Protein 7WGI (pdb70)

Radius of gyration: 20.36 Å; Cα contacts (8 Å, |Δi|>4): 470; chains: 1; bounding box: 55×40×50 Å

Organism: Aspergillus flavus (NCBI:txid5059)

Structure (mmCIF, N/CA/C/O backbone):
data_7WGI
#
_entry.id   7WGI
#
_cell.length_a   206.468
_cell.length_b   206.468
_cell.length_c   206.468
_cell.angle_alpha   90.000
_cell.angle_beta   90.000
_cell.angle_gamma   90.000
#
_symmetry.space_group_name_H-M   'F 2 3'
#
loop_
_entity.id
_entity.type
_entity.pdbx_description
1 polymer 'Squalene synthase'
2 non-polymer INDOLE
3 non-polymer 'PHOSPHATE ION'
4 water water
#
loop_
_atom_site.group_PDB
_atom_site.id
_atom_site.type_symbol
_atom_site.label_atom_id
_atom_site.label_alt_id
_atom_site.label_comp_id
_atom_site.label_asym_id
_atom_site.label_entity_id
_atom_site.label_seq_id
_atom_site.pdbx_PDB_ins_code
_atom_site.Cartn_x
_atom_site.Cartn_y
_atom_site.Cartn_z
_atom_site.occupancy
_atom_site.B_iso_or_equiv
_atom_site.auth_seq_id
_atom_site.auth_comp_id
_atom_site.auth_asym_id
_atom_site.auth_atom_id
_atom_site.pdbx_PDB_model_num
ATOM 1 N N . ASN A 1 36 ? 2.185 25.373 231.734 1.00 109.30 36 ASN A N 1
ATOM 2 C CA . ASN A 1 36 ? 1.079 25.666 230.784 1.00 119.07 36 ASN A CA 1
ATOM 3 C C . ASN A 1 36 ? 1.509 26.811 229.862 1.00 117.79 36 ASN A C 1
ATOM 4 O O . ASN A 1 36 ? 1.053 27.949 230.076 1.00 117.22 36 ASN A O 1
ATOM 9 N N . GLU A 1 37 ? 2.360 26.511 228.882 1.00 101.95 37 GLU A N 1
ATOM 10 C CA . GLU A 1 37 ? 2.825 27.547 227.931 1.00 94.33 37 GLU A CA 1
ATOM 11 C C . GLU A 1 37 ? 2.109 27.338 226.599 1.00 93.34 37 GLU A C 1
ATOM 12 O O . GLU A 1 37 ? 2.157 26.216 226.082 1.00 92.41 37 GLU A O 1
ATOM 18 N N . THR A 1 38 ? 1.454 28.377 226.088 1.00 86.32 38 THR A N 1
ATOM 19 C CA . THR A 1 38 ? 0.787 28.289 224.770 1.00 79.29 38 THR A CA 1
ATOM 20 C C . THR A 1 38 ? 1.860 28.169 223.694 1.00 82.68 38 THR A C 1
ATOM 21 O O . THR A 1 38 ? 2.991 28.592 223.950 1.00 83.02 38 THR A O 1
ATOM 25 N N . GLU A 1 39 ? 1.498 27.622 222.537 1.00 82.68 39 GLU A N 1
ATOM 26 C CA . GLU A 1 39 ? 2.474 27.448 221.433 1.00 88.62 39 GLU A CA 1
ATOM 27 C C . GLU A 1 39 ? 2.863 28.822 220.885 1.00 83.76 39 GLU A C 1
ATOM 28 O O . GLU A 1 39 ? 4.021 28.979 220.479 1.00 79.74 39 GLU A O 1
ATOM 34 N N . THR A 1 40 ? 1.926 29.768 220.866 1.00 75.79 40 THR A N 1
ATOM 35 C CA . THR A 1 40 ? 2.272 31.146 220.450 1.00 72.72 40 THR A CA 1
ATOM 36 C C . THR A 1 40 ? 3.425 31.612 221.332 1.00 77.37 40 THR A C 1
ATOM 37 O O . THR A 1 40 ? 4.413 32.130 220.792 1.00 76.28 40 THR A O 1
ATOM 41 N N . GLN A 1 41 ? 3.305 31.392 222.638 1.00 73.47 41 GLN A N 1
ATOM 42 C CA . GLN A 1 41 ? 4.361 31.806 223.588 1.00 72.05 41 GLN A CA 1
ATOM 43 C C . GLN A 1 41 ? 5.644 31.039 223.278 1.00 77.36 41 GLN A C 1
ATOM 44 O O . GLN A 1 41 ? 6.710 31.670 223.234 1.00 73.90 41 GLN A O 1
ATOM 50 N N . LYS A 1 42 ? 5.537 29.731 223.062 1.00 78.74 42 LYS A N 1
ATOM 51 C CA . LYS A 1 42 ? 6.748 28.907 222.830 1.00 80.05 42 LYS A CA 1
ATOM 52 C C . LYS A 1 42 ? 7.461 29.420 221.585 1.00 76.88 42 LYS A C 1
ATOM 53 O O . LYS A 1 42 ? 8.695 29.506 221.604 1.00 75.30 42 LYS A O 1
ATOM 59 N N . ALA A 1 43 ? 6.696 29.750 220.550 1.00 73.24 43 ALA A N 1
ATOM 60 C CA . ALA A 1 43 ? 7.285 30.256 219.295 1.00 73.41 43 ALA A CA 1
ATOM 61 C C . ALA A 1 43 ? 8.006 31.572 219.565 1.00 74.01 43 ALA A C 1
ATOM 62 O O . ALA A 1 43 ? 9.144 31.733 219.105 1.00 67.51 43 ALA A O 1
ATOM 64 N N . CYS A 1 44 ? 7.349 32.475 220.286 1.00 73.60 44 CYS A N 1
ATOM 65 C CA . CYS A 1 44 ? 7.950 33.804 220.549 1.00 73.54 44 CYS A CA 1
ATOM 66 C C . CYS A 1 44 ? 9.266 33.596 221.301 1.00 70.02 44 CYS A C 1
ATOM 67 O O . CYS A 1 44 ? 10.251 34.263 220.964 1.00 71.63 44 CYS A O 1
ATOM 70 N N . PHE A 1 45 ? 9.281 32.664 222.247 1.00 67.54 45 PHE A N 1
ATOM 71 C CA . PHE A 1 45 ? 10.508 32.395 223.032 1.00 70.96 45 PHE A CA 1
ATOM 72 C C . PHE A 1 45 ? 11.535 31.694 222.142 1.00 75.08 45 PHE A C 1
ATOM 73 O O . PHE A 1 45 ? 12.737 31.958 222.285 1.00 75.37 45 PHE A O 1
ATOM 81 N N . LYS A 1 46 ? 11.068 30.833 221.243 1.00 72.13 46 LYS A N 1
ATOM 82 C CA . LYS A 1 46 ? 11.991 30.167 220.296 1.00 72.16 46 LYS A CA 1
ATOM 83 C C . LYS A 1 46 ? 12.647 31.235 219.437 1.00 73.68 46 LYS A C 1
ATOM 84 O O . LYS A 1 46 ? 13.883 31.265 219.368 1.00 67.79 46 LYS A O 1
ATOM 90 N N . PHE A 1 47 ? 11.829 32.073 218.803 1.00 74.42 47 PHE A N 1
ATOM 91 C CA . PHE A 1 47 ? 12.408 33.157 218.024 1.00 72.51 47 PHE A CA 1
ATOM 92 C C . PHE A 1 47 ? 13.260 34.071 218.895 1.00 72.34 47 PHE A C 1
ATOM 93 O O . PHE A 1 47 ? 14.264 34.607 218.419 1.00 70.85 47 PHE A O 1
ATOM 101 N N . LEU A 1 48 ? 12.902 34.238 220.174 1.00 71.04 48 LEU A N 1
ATOM 102 C CA . LEU A 1 48 ? 13.734 35.042 221.066 1.00 68.85 48 LEU A CA 1
ATOM 103 C C . LEU A 1 48 ? 15.131 34.447 221.183 1.00 76.75 48 LEU A C 1
ATOM 104 O O . LEU A 1 48 ? 16.131 35.169 221.095 1.00 79.67 48 LEU A O 1
ATOM 109 N N . ASP A 1 49 ? 15.219 33.121 221.345 1.00 76.84 49 ASP A N 1
ATOM 110 C CA . ASP A 1 49 ? 16.519 32.454 221.375 1.00 80.86 49 ASP A CA 1
ATOM 111 C C . ASP A 1 49 ? 17.287 32.685 220.078 1.00 77.56 49 ASP A C 1
ATOM 112 O O . ASP A 1 49 ? 18.494 32.951 220.098 1.00 82.58 49 ASP A O 1
ATOM 117 N N . LEU A 1 50 ? 16.596 32.599 218.939 1.00 78.79 50 LEU A N 1
ATOM 118 C CA . LEU A 1 50 ? 17.260 32.647 217.642 1.00 77.51 50 LEU A CA 1
ATOM 119 C C . LEU A 1 50 ? 17.721 34.052 217.254 1.00 80.03 50 LEU A C 1
ATOM 120 O O . LEU A 1 50 ? 18.676 34.177 216.481 1.00 82.14 50 LEU A O 1
ATOM 125 N N . THR A 1 51 ? 17.076 35.111 217.749 1.00 88.05 51 THR A N 1
ATOM 126 C CA . THR A 1 51 ? 17.468 36.474 217.383 1.00 90.09 51 THR A CA 1
ATOM 127 C C . THR A 1 51 ? 18.391 37.156 218.389 1.00 95.64 51 THR A C 1
ATOM 128 O O . THR A 1 51 ? 19.338 37.838 217.982 1.00 101.81 51 THR A O 1
ATOM 132 N N . SER A 1 52 ? 18.134 37.023 219.685 1.00 94.85 52 SER A N 1
ATOM 133 C CA . SER A 1 52 ? 18.960 37.687 220.685 1.00 100.07 52 SER A CA 1
ATOM 134 C C . SER A 1 52 ? 20.103 36.818 221.186 1.00 100.71 52 SER A C 1
ATOM 135 O O . SER A 1 52 ? 20.925 37.300 221.972 1.00 98.32 52 SER A O 1
ATOM 138 N N . ARG A 1 53 ? 20.177 35.562 220.738 1.00 98.40 53 ARG A N 1
ATOM 139 C CA . ARG A 1 53 ? 21.243 34.638 221.111 1.00 96.61 53 ARG A CA 1
ATOM 140 C C . ARG A 1 53 ? 21.450 34.589 222.622 1.00 94.50 53 ARG A C 1
ATOM 141 O O . ARG A 1 53 ? 20.569 34.135 223.353 1.00 92.24 53 ARG A O 1
ATOM 149 N N . SER A 1 54 ? 22.605 35.067 223.097 1.00 102.09 54 SER A N 1
ATOM 150 C CA . SER A 1 54 ? 22.924 34.927 224.516 1.00 107.03 54 SER A CA 1
ATOM 151 C C . SER A 1 54 ? 22.004 35.756 225.406 1.00 101.43 54 SER A C 1
ATOM 152 O O . SER A 1 54 ? 21.734 35.364 226.547 1.00 94.87 54 SER A O 1
ATOM 155 N N . PHE A 1 55 ? 21.506 36.891 224.907 1.00 96.12 55 PHE A N 1
ATOM 156 C CA . PHE A 1 55 ? 20.706 37.771 225.752 1.00 91.84 55 PHE A CA 1
ATOM 157 C C . PHE A 1 55 ? 19.365 37.152 226.119 1.00 88.19 55 PHE A C 1
ATOM 158 O O . PHE A 1 55 ? 18.812 37.472 227.177 1.00 80.73 55 PHE A O 1
ATOM 166 N N . SER A 1 56 ? 18.833 36.269 225.264 1.00 88.28 56 SER A N 1
ATOM 167 C CA . SER A 1 56 ? 17.548 35.627 225.526 1.00 80.36 56 SER A CA 1
ATOM 168 C C . SER A 1 56 ? 17.469 35.043 226.930 1.00 75.32 56 SER A C 1
ATOM 169 O O . SER A 1 56 ? 16.380 34.965 227.510 1.00 69.90 56 SER A O 1
ATOM 172 N N . ALA A 1 57 ? 18.610 34.649 227.502 1.00 76.35 57 ALA A N 1
ATOM 173 C CA . ALA A 1 57 ? 18.604 34.042 228.829 1.00 74.52 57 ALA A CA 1
ATOM 174 C C . ALA A 1 57 ? 18.181 35.039 229.901 1.00 76.05 57 ALA A C 1
ATOM 175 O O . ALA A 1 57 ? 17.390 34.702 230.790 1.00 74.01 57 ALA A O 1
ATOM 177 N N . VAL A 1 58 ? 18.693 36.270 229.840 1.00 76.53 58 VAL A N 1
ATOM 178 C CA . VAL A 1 58 ? 18.350 37.240 230.875 1.00 74.85 58 VAL A CA 1
ATOM 179 C C . VAL A 1 58 ? 16.958 37.817 230.635 1.00 69.82 58 VAL A C 1
ATOM 180 O O . VAL A 1 58 ? 16.253 38.157 231.594 1.00 68.85 58 VAL A O 1
ATOM 184 N N . ILE A 1 59 ? 16.535 37.924 229.372 1.00 65.02 59 ILE A N 1
ATOM 185 C CA . ILE A 1 59 ? 15.155 38.307 229.087 1.00 65.17 59 ILE A CA 1
ATOM 186 C C . ILE A 1 59 ? 14.193 37.285 229.674 1.00 71.74 59 ILE A C 1
ATOM 187 O O . ILE A 1 59 ? 13.162 37.642 230.258 1.00 65.51 59 ILE A O 1
ATOM 192 N N . LYS A 1 60 ? 14.517 35.995 229.540 1.00 71.80 60 LYS A N 1
ATOM 193 C CA . LYS A 1 60 ? 13.624 34.947 230.020 1.00 76.33 60 LYS A CA 1
ATOM 194 C C . LYS A 1 60 ? 13.669 34.780 231.534 1.00 67.28 60 LYS A C 1
ATOM 195 O O . LYS A 1 60 ? 12.816 34.075 232.084 1.00 68.84 60 LYS A O 1
ATOM 201 N N . GLU A 1 61 ? 14.617 35.416 232.218 1.00 66.21 61 GLU A N 1
ATOM 202 C CA . GLU A 1 61 ? 14.599 35.477 233.674 1.00 65.97 61 GLU A CA 1
ATOM 203 C C . GLU A 1 61 ? 13.866 36.701 234.202 1.00 59.63 61 GLU A C 1
ATOM 204 O O . GLU A 1 61 ? 13.859 36.923 235.416 1.00 59.44 61 GLU A O 1
ATOM 210 N N . LEU A 1 62 ? 13.255 37.497 233.326 1.00 59.25 62 LEU A N 1
ATOM 211 C CA . LEU A 1 62 ? 12.548 38.687 233.772 1.00 60.73 62 LEU A CA 1
ATOM 212 C C . LEU A 1 62 ? 11.339 38.304 234.615 1.00 56.25 62 LEU A C 1
ATOM 213 O O . LEU A 1 62 ? 10.739 37.241 234.435 1.00 58.04 62 LEU A O 1
ATOM 218 N N . HIS A 1 63 ? 11.003 39.183 235.551 1.00 54.11 63 HIS A N 1
ATOM 219 C CA . HIS A 1 63 ? 9.802 39.023 236.354 1.00 50.95 63 HIS A CA 1
ATOM 220 C C . HIS A 1 63 ? 8.600 38.793 235.437 1.00 60.54 63 HIS A C 1
ATOM 221 O O . HIS A 1 63 ? 8.490 39.441 234.386 1.00 58.67 63 HIS A O 1
ATOM 228 N N . PRO A 1 64 ? 7.695 37.874 235.785 1.00 65.55 64 PRO A N 1
ATOM 229 C CA . PRO A 1 64 ? 6.614 37.511 234.851 1.00 57.54 64 PRO A CA 1
ATOM 230 C C . PRO A 1 64 ? 5.704 38.666 234.461 1.00 60.47 64 PRO A C 1
ATOM 231 O O . PRO A 1 64 ? 5.018 38.569 233.435 1.00 58.35 64 PRO A O 1
ATOM 235 N N . GLU A 1 65 ? 5.680 39.756 235.234 1.00 55.97 65 GLU A N 1
ATOM 236 C CA . GLU A 1 65 ? 4.866 40.910 234.862 1.00 53.90 65 GLU A CA 1
ATOM 237 C C . GLU A 1 65 ? 5.337 41.536 233.552 1.00 60.89 65 GLU A C 1
ATOM 238 O O . GLU A 1 65 ? 4.527 42.106 232.811 1.00 61.76 65 GLU A O 1
ATOM 244 N N . LEU A 1 66 ? 6.631 41.430 233.242 1.00 58.20 66 LEU A N 1
ATOM 245 C CA . LEU A 1 66 ? 7.193 42.024 232.037 1.00 58.24 66 LEU A CA 1
ATOM 246 C C . LEU A 1 66 ? 7.882 41.017 231.130 1.00 58.09 66 LEU A C 1
ATOM 247 O O . LEU A 1 66 ? 8.409 41.412 230.083 1.00 56.68 66 LEU A O 1
ATOM 252 N N . LEU A 1 67 ? 7.897 39.733 231.499 1.00 61.20 67 LEU A N 1
ATOM 253 C CA . LEU A 1 67 ? 8.609 38.736 230.705 1.00 60.72 67 LEU A CA 1
ATOM 254 C C . LEU A 1 67 ? 8.064 38.670 229.282 1.00 60.44 67 LEU A C 1
ATOM 255 O O . LEU A 1 67 ? 8.819 38.777 228.308 1.00 57.88 67 LEU A O 1
ATOM 260 N N . LEU A 1 68 ? 6.757 38.497 229.141 1.00 59.57 68 LEU A N 1
ATOM 261 C CA . LEU A 1 68 ? 6.172 38.436 227.809 1.00 65.57 68 LEU A CA 1
ATOM 262 C C . LEU A 1 68 ? 6.161 39.812 227.141 1.00 61.81 68 LEU A C 1
ATOM 263 O O . LEU A 1 68 ? 6.454 39.901 225.941 1.00 57.87 68 LEU A O 1
ATOM 268 N N . PRO A 1 69 ? 5.824 40.901 227.854 1.00 57.88 69 PRO A N 1
ATOM 269 C CA . PRO A 1 69 ? 5.928 42.229 227.222 1.00 55.06 69 PRO A CA 1
ATOM 270 C C . PRO A 1 69 ? 7.298 42.535 226.628 1.00 57.00 69 PRO A C 1
ATOM 271 O O . PRO A 1 69 ? 7.388 42.928 225.458 1.00 52.56 69 PRO A O 1
ATOM 275 N N . VAL A 1 70 ? 8.372 42.356 227.399 1.00 53.96 70 VAL A N 1
ATOM 276 C CA . VAL A 1 70 ? 9.703 42.638 226.869 1.00 53.99 70 VAL A CA 1
ATOM 277 C C . VAL A 1 70 ? 10.024 41.703 225.709 1.00 56.34 70 VAL A C 1
ATOM 278 O O . VAL A 1 70 ? 10.645 42.110 224.718 1.00 52.53 70 VAL A O 1
ATOM 282 N N . CYS A 1 71 ? 9.597 40.440 225.806 1.00 58.06 71 CYS A N 1
ATOM 283 C CA . CYS A 1 71 ? 9.807 39.501 224.706 1.00 54.92 71 CYS A CA 1
ATOM 284 C C . CYS A 1 71 ? 9.089 39.963 223.442 1.00 52.97 71 CYS A C 1
ATOM 285 O O . CYS A 1 71 ? 9.657 39.929 222.344 1.00 51.93 71 CYS A O 1
ATOM 288 N N . VAL A 1 72 ? 7.830 40.387 223.579 1.00 56.23 72 VAL A N 1
ATOM 289 C CA . VAL A 1 72 ? 7.092 40.926 222.438 1.00 55.44 72 VAL A CA 1
ATOM 290 C C . VAL A 1 72 ? 7.808 42.149 221.878 1.00 60.72 72 VAL A C 1
ATOM 291 O O . VAL A 1 72 ? 8.041 42.257 220.667 1.00 54.04 72 VAL A O 1
ATOM 295 N N . PHE A 1 73 ? 8.170 43.086 222.760 1.00 55.48 73 PHE A N 1
ATOM 296 C CA . PHE A 1 73 ? 8.902 44.284 222.359 1.00 56.88 73 PHE A CA 1
ATOM 297 C C . PHE A 1 73 ? 10.125 43.933 221.520 1.00 59.73 73 PHE A C 1
ATOM 298 O O . PHE A 1 73 ? 10.354 44.518 220.454 1.00 57.79 73 PHE A O 1
ATOM 306 N N . TYR A 1 74 ? 10.906 42.953 221.959 1.00 57.17 74 TYR A N 1
ATOM 307 C CA . TYR A 1 74 ? 12.159 42.657 221.223 1.00 51.85 74 TYR A CA 1
ATOM 308 C C . TYR A 1 74 ? 11.831 42.048 219.858 1.00 56.99 74 TYR A C 1
ATOM 309 O O . TYR A 1 74 ? 12.435 42.472 218.867 1.00 57.58 74 TYR A O 1
ATOM 318 N N . LEU A 1 75 ? 10.901 41.098 219.811 1.00 51.77 75 LEU A N 1
ATOM 319 C CA . LEU A 1 75 ? 10.601 40.466 218.532 1.00 54.48 75 LEU A CA 1
ATOM 320 C C . LEU A 1 75 ? 9.976 41.447 217.547 1.00 60.80 75 LEU A C 1
ATOM 321 O O . LEU A 1 75 ? 10.152 41.298 216.331 1.00 58.81 75 LEU A O 1
ATOM 326 N N . VAL A 1 76 ? 9.246 42.448 218.043 1.00 52.43 76 VAL A N 1
ATOM 327 C CA . VAL A 1 76 ? 8.675 43.458 217.157 1.00 54.70 76 VAL A CA 1
ATOM 328 C C . VAL A 1 76 ? 9.777 44.325 216.561 1.00 52.46 76 VAL A C 1
ATOM 329 O O . VAL A 1 76 ? 9.811 44.574 215.350 1.00 53.97 76 VAL A O 1
ATOM 333 N N . LEU A 1 77 ? 10.699 44.796 217.405 1.00 60.09 77 LEU A N 1
ATOM 334 C CA . LEU A 1 77 ? 11.825 45.581 216.909 1.00 53.56 77 LEU A CA 1
ATOM 335 C C . LEU A 1 77 ? 12.726 44.747 216.007 1.00 57.00 77 LEU A C 1
ATOM 336 O O . LEU A 1 77 ? 13.231 45.247 214.995 1.00 60.85 77 LEU A O 1
ATOM 341 N N . ARG A 1 78 ? 12.934 43.473 216.349 1.00 55.85 78 ARG A N 1
ATOM 342 C CA . ARG A 1 78 ? 13.711 42.600 215.475 1.00 59.17 78 ARG A CA 1
ATOM 343 C C . ARG A 1 78 ? 13.003 42.391 214.142 1.00 59.90 78 ARG A C 1
ATOM 344 O O . ARG A 1 78 ? 13.650 42.335 213.089 1.00 62.99 78 ARG A O 1
ATOM 352 N N . GLY A 1 79 ? 11.673 42.279 214.167 1.00 57.06 79 GLY A N 1
ATOM 353 C CA . GLY A 1 79 ? 10.925 42.235 212.921 1.00 59.46 79 GLY A CA 1
ATOM 354 C C . GLY A 1 79 ? 11.094 43.501 212.102 1.00 61.10 79 GLY A C 1
ATOM 355 O O . GLY A 1 79 ? 11.153 43.453 210.870 1.00 58.48 79 GLY A O 1
ATOM 356 N N . LEU A 1 80 ? 11.176 44.650 212.776 1.00 56.08 80 LEU A N 1
ATOM 357 C CA . LEU A 1 80 ? 11.463 45.905 212.087 1.00 63.29 80 LEU A CA 1
ATOM 358 C C . LEU A 1 80 ? 12.827 45.854 211.408 1.00 68.60 80 LEU A C 1
ATOM 359 O O . LEU A 1 80 ? 12.978 46.274 210.254 1.00 64.78 80 LEU A O 1
ATOM 364 N N . ASP A 1 81 ? 13.836 45.331 212.115 1.00 63.97 81 ASP A N 1
ATOM 365 C CA . ASP A 1 81 ? 15.189 45.285 211.570 1.00 69.65 81 ASP A CA 1
ATOM 366 C C . ASP A 1 81 ? 15.268 44.368 210.356 1.00 66.83 81 ASP A C 1
ATOM 367 O O . ASP A 1 81 ? 15.980 44.667 209.390 1.00 60.29 81 ASP A O 1
ATOM 372 N N . THR A 1 82 ? 14.546 43.245 210.389 1.00 61.74 82 THR A N 1
ATOM 373 C CA . THR A 1 82 ? 14.570 42.319 209.263 1.00 59.87 82 THR A CA 1
ATOM 374 C C . THR A 1 82 ? 14.038 42.972 207.994 1.00 67.27 82 THR A C 1
ATOM 375 O O . THR A 1 82 ? 14.510 42.667 206.893 1.00 71.00 82 THR A O 1
ATOM 379 N N . ILE A 1 83 ? 13.072 43.882 208.124 1.00 66.72 83 ILE A N 1
ATOM 380 C CA . ILE A 1 83 ? 12.572 44.602 206.957 1.00 68.89 83 ILE A CA 1
ATOM 381 C C . ILE A 1 83 ? 13.569 45.671 206.528 1.00 68.87 83 ILE A C 1
ATOM 382 O O . ILE A 1 83 ? 13.934 45.766 205.351 1.00 69.09 83 ILE A O 1
ATOM 387 N N . GLU A 1 84 ? 14.028 46.488 207.484 1.00 61.85 84 GLU A N 1
ATOM 388 C CA . GLU A 1 84 ? 14.885 47.623 207.155 1.00 68.29 84 GLU A CA 1
ATOM 389 C C . GLU A 1 84 ? 16.208 47.186 206.537 1.00 74.31 84 GLU A C 1
ATOM 390 O O . GLU A 1 84 ? 16.767 47.902 205.698 1.00 67.06 84 GLU A O 1
ATOM 396 N N . ASP A 1 85 ? 16.722 46.020 206.928 1.00 79.46 85 ASP A N 1
ATOM 397 C CA . ASP A 1 85 ? 18.058 45.602 206.523 1.00 79.38 85 ASP A CA 1
ATOM 398 C C . ASP A 1 85 ? 18.082 44.845 205.201 1.00 77.21 85 ASP A C 1
ATOM 399 O O . ASP A 1 85 ? 19.145 44.749 204.576 1.00 78.59 85 ASP A O 1
ATOM 404 N N . ASP A 1 86 ? 16.946 44.315 204.759 1.00 78.39 86 ASP A N 1
ATOM 405 C CA . ASP A 1 86 ? 16.876 43.563 203.508 1.00 74.53 86 ASP A CA 1
ATOM 406 C C . ASP A 1 86 ? 16.907 44.546 202.343 1.00 82.71 86 ASP A C 1
ATOM 407 O O . ASP A 1 86 ? 15.912 45.212 202.048 1.00 73.72 86 ASP A O 1
ATOM 412 N N . THR A 1 87 ? 18.053 44.633 201.665 1.00 82.21 87 THR A N 1
ATOM 413 C CA . THR A 1 87 ? 18.172 45.533 200.524 1.00 79.70 87 THR A CA 1
ATOM 414 C C . THR A 1 87 ? 17.481 45.001 199.277 1.00 77.11 87 THR A C 1
ATOM 415 O O . THR A 1 87 ? 17.389 45.732 198.285 1.00 75.46 87 THR A O 1
ATOM 419 N N . SER A 1 88 ? 17.003 43.757 199.297 1.00 71.97 88 SER A N 1
ATOM 420 C CA . SER A 1 88 ? 16.231 43.231 198.181 1.00 77.22 88 SER A CA 1
ATOM 421 C C . SER A 1 88 ? 14.781 43.700 198.193 1.00 80.26 88 SER A C 1
ATOM 422 O O . SER A 1 88 ? 14.065 43.471 197.212 1.00 77.61 88 SER A O 1
ATOM 425 N N . ILE A 1 89 ? 14.334 44.344 199.266 1.00 73.50 89 ILE A N 1
ATOM 426 C CA . ILE A 1 89 ? 12.996 44.924 199.332 1.00 72.71 89 ILE A CA 1
ATOM 427 C C . ILE A 1 89 ? 13.084 46.358 198.823 1.00 67.42 89 ILE A C 1
ATOM 428 O O . ILE A 1 89 ? 13.794 47.175 199.432 1.00 68.64 89 ILE A O 1
ATOM 433 N N . PRO A 1 90 ? 12.406 46.703 197.732 1.00 59.59 90 PRO A N 1
ATOM 434 C CA . PRO A 1 90 ? 12.505 48.066 197.204 1.00 60.25 90 PRO A CA 1
ATOM 435 C C . PRO A 1 90 ? 11.880 49.074 198.154 1.00 63.02 90 PRO A C 1
ATOM 436 O O . PRO A 1 90 ? 11.040 48.746 198.994 1.00 64.64 90 PRO A O 1
ATOM 440 N N . LEU A 1 91 ? 12.323 50.327 198.011 1.00 66.75 91 LEU A N 1
ATOM 441 C CA . LEU A 1 91 ? 11.844 51.387 198.892 1.00 68.74 91 LEU A CA 1
ATOM 442 C C . LEU A 1 91 ? 10.334 51.548 198.790 1.00 71.68 91 LEU A C 1
ATOM 443 O O . LEU A 1 91 ? 9.665 51.844 199.788 1.00 68.14 91 LEU A O 1
ATOM 448 N N . LYS A 1 92 ? 9.780 51.347 197.589 1.00 71.22 92 LYS A N 1
ATOM 449 C CA . LYS A 1 92 ? 8.338 51.469 197.396 1.00 73.67 92 LYS A CA 1
ATOM 450 C C . LYS A 1 92 ? 7.575 50.532 198.325 1.00 61.91 92 LYS A C 1
ATOM 451 O O . LYS A 1 92 ? 6.494 50.876 198.816 1.00 64.65 92 LYS A O 1
ATOM 457 N N . THR A 1 93 ? 8.126 49.348 198.581 1.00 60.52 93 THR A N 1
ATOM 458 C CA . THR A 1 93 ? 7.520 48.388 199.492 1.00 59.00 93 THR A CA 1
ATOM 459 C C . THR A 1 93 ? 8.011 48.559 200.924 1.00 64.36 93 THR A C 1
ATOM 460 O O . THR A 1 93 ? 7.218 48.455 201.866 1.00 62.56 93 THR A O 1
ATOM 464 N N . LYS A 1 94 ? 9.307 48.833 201.104 1.00 66.29 94 LYS A N 1
ATOM 465 C CA . LYS A 1 94 ? 9.899 48.806 202.438 1.00 57.37 94 LYS A CA 1
ATOM 466 C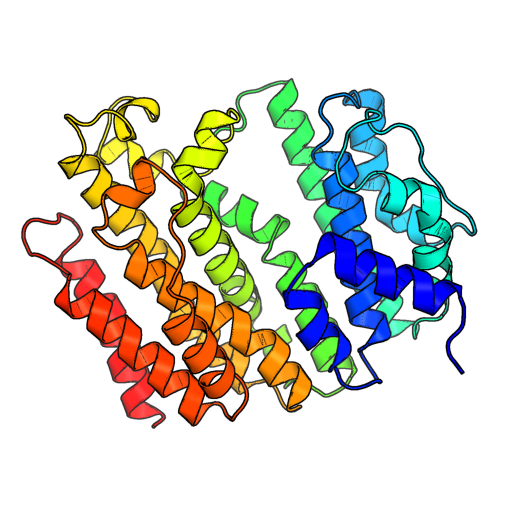 C . LYS A 1 94 ? 9.446 49.994 203.277 1.00 56.45 94 LYS A C 1
ATOM 467 O O . LYS A 1 94 ? 9.047 49.829 204.437 1.00 56.51 94 LYS A O 1
ATOM 473 N N . GLU A 1 95 ? 9.518 51.200 202.716 1.00 50.62 95 GLU A N 1
ATOM 474 C CA . GLU A 1 95 ? 9.158 52.404 203.465 1.00 57.20 95 GLU A CA 1
ATOM 475 C C . GLU A 1 95 ? 7.751 52.360 204.053 1.00 61.12 95 GLU A C 1
ATOM 476 O O . GLU A 1 95 ? 7.592 52.723 205.229 1.00 61.58 95 GLU A O 1
ATOM 482 N N . PRO A 1 96 ? 6.703 51.946 203.324 1.00 59.14 96 PRO A N 1
ATOM 483 C CA . PRO A 1 96 ? 5.384 51.853 203.973 1.00 58.43 96 PRO A CA 1
ATOM 484 C C . PRO A 1 96 ? 5.329 50.799 205.065 1.00 56.68 96 PRO A C 1
ATOM 485 O O . PRO A 1 96 ? 4.721 51.045 206.114 1.00 55.32 96 PRO A O 1
ATOM 489 N N . MET A 1 97 ? 5.945 49.630 204.856 1.00 49.69 97 MET A N 1
ATOM 490 C CA . MET A 1 97 ? 5.971 48.620 205.911 1.00 48.98 97 MET A CA 1
ATOM 491 C C . MET A 1 97 ? 6.584 49.171 207.192 1.00 55.04 97 MET A C 1
ATOM 492 O O . MET A 1 97 ? 6.102 48.881 208.293 1.00 58.26 97 MET A O 1
ATOM 497 N N . LEU A 1 98 ? 7.645 49.972 207.069 1.00 53.53 98 LEU A N 1
ATOM 498 C CA . LEU A 1 98 ? 8.299 50.514 208.255 1.00 55.38 98 LEU A CA 1
ATOM 499 C C . LEU A 1 98 ? 7.415 51.540 208.954 1.00 52.83 98 LEU A C 1
ATOM 500 O O . LEU A 1 98 ? 7.297 51.529 210.184 1.00 51.99 98 LEU A O 1
ATOM 505 N N . ARG A 1 99 ? 6.780 52.431 208.187 1.00 51.95 99 ARG A N 1
ATOM 506 C CA . ARG A 1 99 ? 5.947 53.461 208.800 1.00 56.20 99 ARG A CA 1
ATOM 507 C C . ARG A 1 99 ? 4.653 52.885 209.362 1.00 55.26 99 ARG A C 1
ATOM 508 O O . ARG A 1 99 ? 4.127 53.398 210.356 1.00 62.20 99 ARG A O 1
ATOM 516 N N . GLU A 1 100 ? 4.127 51.828 208.747 1.00 51.13 100 GLU A N 1
ATOM 517 C CA . GLU A 1 100 ? 2.838 51.265 209.123 1.00 59.83 100 GLU A CA 1
ATOM 518 C C . GLU A 1 100 ? 2.944 50.069 210.059 1.00 58.39 100 GLU A C 1
ATOM 519 O O . GLU A 1 100 ? 1.908 49.552 210.489 1.00 59.32 100 GLU A O 1
ATOM 525 N N . PHE A 1 101 ? 4.160 49.620 210.386 1.00 57.53 101 PHE A N 1
ATOM 526 C CA . PHE A 1 101 ? 4.318 48.382 211.146 1.00 57.66 101 PHE A CA 1
ATOM 527 C C . PHE A 1 101 ? 3.578 48.420 212.475 1.00 54.99 101 PHE A C 1
ATOM 528 O O . PHE A 1 101 ? 3.109 47.381 212.953 1.00 56.71 101 PHE A O 1
ATOM 536 N N . LYS A 1 102 ? 3.460 49.604 213.082 1.00 54.61 102 LYS A N 1
ATOM 537 C CA . LYS A 1 102 ? 2.727 49.725 214.338 1.00 56.81 102 LYS A CA 1
ATOM 538 C C . LYS A 1 102 ? 1.272 49.297 214.183 1.00 59.27 102 LYS A C 1
ATOM 539 O O . LYS A 1 102 ? 0.674 48.771 215.129 1.00 58.26 102 LYS A O 1
ATOM 545 N N . ASP A 1 103 ? 0.689 49.500 212.999 1.00 55.74 103 ASP A N 1
ATOM 546 C CA . ASP A 1 103 ? -0.691 49.091 212.769 1.00 58.17 103 ASP A CA 1
ATOM 547 C C . ASP A 1 103 ? -0.795 47.604 212.462 1.00 55.40 103 ASP A C 1
ATOM 548 O O . ASP A 1 103 ? -1.839 46.995 212.719 1.00 56.86 103 ASP A O 1
ATOM 553 N N . TYR A 1 104 ? 0.269 47.005 211.921 1.00 60.21 104 TYR A N 1
ATOM 554 C CA . TYR A 1 104 ? 0.242 45.574 211.638 1.00 58.37 104 TYR A CA 1
ATOM 555 C C . TYR A 1 104 ? 0.166 44.756 212.919 1.00 59.10 104 TYR A C 1
ATOM 556 O O . TYR A 1 104 ? -0.328 43.622 212.900 1.00 66.44 104 TYR A O 1
ATOM 565 N N . LEU A 1 105 ? 0.658 45.305 214.036 1.00 57.74 105 LEU A N 1
ATOM 566 C CA . LEU A 1 105 ? 0.615 44.581 215.303 1.00 67.05 105 LEU A CA 1
ATOM 567 C C . LEU A 1 105 ? -0.810 44.240 215.717 1.00 63.67 105 LEU A C 1
ATOM 568 O O . LEU A 1 105 ? -1.007 43.373 216.574 1.00 64.25 105 LEU A O 1
ATOM 573 N N . GLU A 1 106 ? -1.800 44.892 215.114 1.00 63.72 106 GLU A N 1
ATOM 574 C CA . GLU A 1 106 ? -3.200 44.713 215.457 1.00 70.49 106 GLU A CA 1
ATOM 575 C C . GLU A 1 106 ? -3.938 43.769 214.512 1.00 65.19 106 GLU A C 1
ATOM 576 O O . GLU A 1 106 ? -5.146 43.576 214.674 1.00 64.66 106 GLU A O 1
ATOM 582 N N . GLN A 1 107 ? -3.251 43.168 213.541 1.00 67.04 107 GLN A N 1
ATOM 583 C CA . GLN A 1 107 ? -3.889 42.348 212.514 1.00 64.34 107 GLN A CA 1
ATOM 584 C C . GLN A 1 107 ? -3.554 40.879 212.757 1.00 70.14 107 GLN A C 1
ATOM 585 O O . GLN A 1 107 ? -2.414 40.452 212.540 1.00 70.75 107 GLN A O 1
ATOM 591 N N . ASP A 1 108 ? -4.554 40.110 213.194 1.00 69.29 108 ASP A N 1
ATOM 592 C CA . ASP A 1 108 ? -4.376 38.684 213.442 1.00 67.38 108 ASP A CA 1
ATOM 593 C C . ASP A 1 108 ? -3.839 37.978 212.205 1.00 67.53 108 ASP A C 1
ATOM 594 O O . ASP A 1 108 ? -4.343 38.169 211.095 1.00 62.19 108 ASP A O 1
ATOM 599 N N . GLY A 1 109 ? -2.809 37.158 212.407 1.00 68.15 109 GLY A N 1
ATOM 600 C CA . GLY A 1 109 ? -2.266 36.336 211.348 1.00 59.58 109 GLY A CA 1
ATOM 601 C C . GLY A 1 109 ? -1.368 37.042 210.359 1.00 70.42 109 GLY A C 1
ATOM 602 O O . GLY A 1 109 ? -1.013 36.438 209.340 1.00 75.03 109 GLY A O 1
ATOM 603 N N . TRP A 1 110 ? -0.994 38.297 210.618 1.00 65.14 110 TRP A N 1
ATOM 604 C CA . TRP A 1 110 ? -0.121 39.025 209.704 1.00 64.00 110 TRP A CA 1
ATOM 605 C C . TRP A 1 110 ? 1.180 38.262 209.500 1.00 66.13 110 TRP A C 1
ATOM 606 O O . TRP A 1 110 ? 1.833 37.845 210.461 1.00 66.20 110 TRP A O 1
ATOM 617 N N . THR A 1 111 ? 1.538 38.055 208.236 1.00 71.96 111 THR A N 1
ATOM 618 C CA . THR A 1 111 ? 2.759 37.359 207.868 1.00 74.07 111 THR A CA 1
ATOM 619 C C . THR A 1 111 ? 3.449 38.150 206.767 1.00 71.02 111 THR A C 1
ATOM 620 O O . THR A 1 111 ? 2.867 39.062 206.174 1.00 70.14 111 THR A O 1
ATOM 624 N N . PHE A 1 112 ? 4.702 37.795 206.494 1.00 69.49 112 PHE A N 1
ATOM 625 C CA . PHE A 1 112 ? 5.441 38.428 205.411 1.00 67.92 112 PHE A CA 1
ATOM 626 C C . PHE A 1 112 ? 6.516 37.473 204.915 1.00 69.18 112 PHE A C 1
ATOM 627 O O . PHE A 1 112 ? 7.339 36.995 205.701 1.00 70.22 112 PHE A O 1
ATOM 635 N N . ASP A 1 113 ? 6.502 37.202 203.608 1.00 68.97 113 ASP A N 1
ATOM 636 C CA . ASP A 1 113 ? 7.410 36.251 202.978 1.00 69.92 113 ASP A CA 1
ATOM 637 C C . ASP A 1 113 ? 8.255 36.920 201.897 1.00 73.22 113 ASP A C 1
ATOM 638 O O . ASP A 1 113 ? 8.852 36.237 201.058 1.00 77.44 113 ASP A O 1
ATOM 643 N N . GLY A 1 114 ? 8.321 38.246 201.901 1.00 71.61 114 GLY A N 1
ATOM 644 C CA . GLY A 1 114 ? 9.021 38.991 200.880 1.00 71.12 114 GLY A CA 1
ATOM 645 C C . GLY A 1 114 ? 10.474 39.295 201.168 1.00 73.25 114 GLY A C 1
ATOM 646 O O . GLY A 1 114 ? 11.096 40.040 200.404 1.00 77.30 114 GLY A O 1
ATOM 647 N N . ASN A 1 115 ? 11.034 38.763 202.250 1.00 73.21 115 ASN A N 1
ATOM 648 C CA . ASN A 1 115 ? 12.471 38.857 202.450 1.00 76.37 115 ASN A CA 1
ATOM 649 C C . ASN A 1 115 ? 13.193 38.004 201.413 1.00 78.90 115 ASN A C 1
ATOM 650 O O . ASN A 1 115 ? 12.663 36.999 200.928 1.00 69.57 115 ASN A O 1
ATOM 655 N N . ARG A 1 116 ? 14.403 38.429 201.056 1.00 81.09 116 ARG A N 1
ATOM 656 C CA . ARG A 1 116 ? 15.277 37.583 200.259 1.00 80.43 116 ARG A CA 1
ATOM 657 C C . ARG A 1 116 ? 15.377 36.209 200.918 1.00 81.15 116 ARG A C 1
ATOM 658 O O . ARG A 1 116 ? 15.464 36.121 202.149 1.00 83.92 116 ARG A O 1
ATOM 666 N N . PRO A 1 117 ? 15.358 35.119 200.145 1.00 78.60 117 PRO A N 1
ATOM 667 C CA . PRO A 1 117 ? 15.234 33.785 200.757 1.00 86.01 117 PRO A CA 1
ATOM 668 C C . PRO A 1 117 ? 16.370 33.423 201.706 1.00 91.32 117 PRO A C 1
ATOM 669 O O . PRO A 1 117 ? 16.350 32.349 202.316 1.00 89.90 117 PRO A O 1
ATOM 673 N N . GLU A 1 118 ? 17.352 34.313 201.861 1.00 86.04 118 GLU A N 1
ATOM 674 C CA . GLU A 1 118 ? 18.526 34.037 202.674 1.00 88.21 118 GLU A CA 1
ATOM 675 C C . GLU A 1 118 ? 18.717 34.994 203.846 1.00 92.84 118 GLU A C 1
ATOM 676 O O . GLU A 1 118 ? 19.747 34.906 204.525 1.00 90.01 118 GLU A O 1
ATOM 682 N N . GLU A 1 119 ? 17.775 35.901 204.105 1.00 95.14 119 GLU A N 1
ATOM 683 C CA . GLU A 1 119 ? 17.888 36.761 205.278 1.00 88.43 119 GLU A CA 1
ATOM 684 C C . GLU A 1 119 ? 17.836 35.919 206.547 1.00 86.28 119 GLU A C 1
ATOM 685 O O . GLU A 1 119 ? 17.025 34.995 206.668 1.00 84.34 119 GLU A O 1
ATOM 691 N N . LYS A 1 120 ? 18.720 36.244 207.497 1.00 84.52 120 LYS A N 1
ATOM 692 C CA . LYS A 1 120 ? 18.919 35.390 208.666 1.00 86.01 120 LYS A CA 1
ATOM 693 C C . LYS A 1 120 ? 17.622 35.172 209.436 1.00 86.59 120 LYS A C 1
ATOM 694 O O . LYS A 1 120 ? 17.318 34.045 209.845 1.00 83.57 120 LYS A O 1
ATOM 700 N N . ASP A 1 121 ? 16.843 36.234 209.639 1.00 79.41 121 ASP A N 1
ATOM 701 C CA . ASP A 1 121 ? 15.679 36.192 210.513 1.00 76.33 121 ASP A CA 1
ATOM 702 C C . ASP A 1 121 ? 14.364 36.217 209.740 1.00 74.48 121 ASP A C 1
ATOM 703 O O . ASP A 1 121 ? 13.339 36.638 210.287 1.00 71.04 121 ASP A O 1
ATOM 708 N N . ARG A 1 122 ? 14.382 35.767 208.482 1.00 77.86 122 ARG A N 1
ATOM 709 C CA . ARG A 1 122 ? 13.179 35.664 207.660 1.00 72.43 122 ARG A CA 1
ATOM 710 C C . ARG A 1 122 ? 11.983 35.115 208.421 1.00 68.89 122 ARG A C 1
ATOM 711 O O . ARG A 1 122 ? 10.918 35.739 208.472 1.00 68.85 122 ARG A O 1
ATOM 719 N N . GLU A 1 123 ? 12.155 33.932 209.013 1.00 70.65 123 GLU A N 1
ATOM 720 C CA . GLU A 1 123 ? 11.030 33.169 209.538 1.00 71.28 123 GLU A CA 1
ATOM 721 C C . GLU A 1 123 ? 10.322 33.876 210.684 1.00 67.33 123 GLU A C 1
ATOM 722 O O . GLU A 1 123 ? 9.170 33.540 210.983 1.00 67.89 123 GLU A O 1
ATOM 728 N N . LEU A 1 124 ? 10.976 34.840 211.335 1.00 64.35 124 LEU A N 1
ATOM 729 C CA . LEU A 1 124 ? 10.272 35.640 212.331 1.00 64.54 124 LEU A CA 1
ATOM 730 C C . LEU A 1 124 ? 9.105 36.386 211.696 1.00 67.27 124 LEU A C 1
ATOM 731 O O . LEU A 1 124 ? 8.027 36.487 212.290 1.00 66.90 124 LEU A O 1
ATOM 736 N N . LEU A 1 125 ? 9.292 36.894 210.475 1.00 60.36 125 LEU A N 1
ATOM 737 C CA . LEU A 1 125 ? 8.225 37.635 209.815 1.00 65.99 125 LEU A CA 1
ATOM 738 C C . LEU A 1 125 ? 7.219 36.720 209.130 1.00 66.61 125 LEU A C 1
ATOM 739 O O . LEU A 1 125 ? 6.051 37.097 208.987 1.00 72.14 125 LEU A O 1
ATOM 744 N N . VAL A 1 126 ? 7.635 35.527 208.700 1.00 67.40 126 VAL A N 1
ATOM 745 C CA . VAL A 1 126 ? 6.660 34.618 208.105 1.00 70.72 126 VAL A CA 1
ATOM 746 C C . VAL A 1 126 ? 5.809 33.960 209.192 1.00 70.36 126 VAL A C 1
ATOM 747 O O . VAL A 1 126 ? 4.624 33.683 208.972 1.00 66.13 126 VAL A O 1
ATOM 751 N N . GLN A 1 127 ? 6.372 33.727 210.381 1.00 64.02 127 GLN A N 1
ATOM 752 C CA . GLN A 1 127 ? 5.613 33.241 211.527 1.00 68.23 127 GLN A CA 1
ATOM 753 C C . GLN A 1 127 ? 5.305 34.348 212.526 1.00 71.04 127 GLN A C 1
ATOM 754 O O . GLN A 1 127 ? 5.180 34.080 213.726 1.00 67.78 127 GLN A O 1
ATOM 760 N N . PHE A 1 128 ? 5.178 35.592 212.056 1.00 69.42 128 PHE A N 1
ATOM 761 C CA . PHE A 1 128 ? 4.959 36.715 212.960 1.00 64.30 128 PHE A CA 1
ATOM 762 C C . PHE A 1 128 ? 3.593 36.685 213.628 1.00 61.94 128 PHE A C 1
ATOM 763 O O . PHE A 1 128 ? 3.385 37.425 214.595 1.00 60.11 128 PHE A O 1
ATOM 771 N N . HIS A 1 129 ? 2.668 35.852 213.145 1.00 68.56 129 HIS A N 1
ATOM 772 C CA . HIS A 1 129 ? 1.351 35.757 213.762 1.00 68.54 129 HIS A CA 1
ATOM 773 C C . HIS A 1 129 ? 1.427 35.382 215.238 1.00 66.12 129 HIS A C 1
ATOM 774 O O . HIS A 1 129 ? 0.481 35.662 215.983 1.00 68.42 129 HIS A O 1
ATOM 781 N N . ASN A 1 130 ? 2.530 34.767 215.678 1.00 60.78 130 ASN A N 1
ATOM 782 C CA . ASN A 1 130 ? 2.691 34.474 217.099 1.00 67.15 130 ASN A CA 1
ATOM 783 C C . ASN A 1 130 ? 2.969 35.740 217.899 1.00 66.50 130 ASN A C 1
ATOM 784 O O . ASN A 1 130 ? 2.463 35.897 219.016 1.00 64.07 130 ASN A O 1
ATOM 789 N N . VAL A 1 131 ? 3.788 36.643 217.354 1.00 63.58 131 VAL A N 1
ATOM 790 C CA . VAL A 1 131 ? 4.055 37.910 218.029 1.00 66.75 131 VAL A CA 1
ATOM 791 C C . VAL A 1 131 ? 2.772 38.720 218.160 1.00 61.72 131 VAL A C 1
ATOM 792 O O . VAL A 1 131 ? 2.497 39.310 219.211 1.00 62.46 131 VAL A O 1
ATOM 796 N N . ILE A 1 132 ? 1.969 38.758 217.095 1.00 66.38 132 ILE A N 1
ATOM 797 C CA . ILE A 1 132 ? 0.706 39.492 217.125 1.00 60.23 132 ILE A CA 1
ATOM 798 C C . ILE A 1 132 ? -0.215 38.920 218.191 1.00 66.11 132 ILE A C 1
ATOM 799 O O . ILE A 1 132 ? -0.826 39.661 218.971 1.00 66.41 132 ILE A O 1
ATOM 804 N N . THR A 1 133 ? -0.328 37.589 218.240 1.00 62.44 133 THR A N 1
ATOM 805 C CA . THR A 1 133 ? -1.148 36.944 219.261 1.00 66.65 133 THR A CA 1
ATOM 806 C C . THR A 1 133 ? -0.730 37.387 220.657 1.00 63.66 133 THR A C 1
ATOM 807 O O . THR A 1 133 ? -1.565 37.793 221.473 1.00 63.01 133 THR A O 1
ATOM 811 N N . GLU A 1 134 ? 0.571 37.327 220.942 1.00 64.43 134 GLU A N 1
ATOM 812 C CA . GLU A 1 134 ? 1.049 37.711 222.264 1.00 69.61 134 GLU A CA 1
ATOM 813 C C . GLU A 1 134 ? 1.034 39.220 222.465 1.00 63.64 134 GLU A C 1
ATOM 814 O O . GLU A 1 134 ? 0.901 39.681 223.603 1.00 64.42 134 GLU A O 1
ATOM 820 N N . PHE A 1 135 ? 1.168 40.005 221.391 1.00 63.37 135 PHE A N 1
ATOM 821 C CA . PHE A 1 135 ? 1.023 41.450 221.530 1.00 60.95 135 PHE A CA 1
ATOM 822 C C . PHE A 1 135 ? -0.371 41.807 222.020 1.00 61.81 135 PHE A C 1
ATOM 823 O O . PHE A 1 135 ? -0.527 42.632 222.926 1.00 59.28 135 PHE A O 1
ATOM 831 N N . LYS A 1 136 ? -1.396 41.185 221.435 1.00 66.24 136 LYS A N 1
ATOM 832 C CA . LYS A 1 136 ? -2.773 41.493 221.796 1.00 67.23 136 LYS A CA 1
ATOM 833 C C . LYS A 1 136 ? -3.148 40.954 223.168 1.00 64.55 136 LYS A C 1
ATOM 834 O O . LYS A 1 136 ? -4.054 41.499 223.806 1.00 77.37 136 LYS A O 1
ATOM 840 N N . ASN A 1 137 ? -2.468 39.909 223.639 1.00 60.78 137 ASN A N 1
ATOM 841 C CA . ASN A 1 137 ? -2.680 39.414 224.993 1.00 65.61 137 ASN A CA 1
ATOM 842 C C . ASN A 1 137 ? -2.085 40.333 226.050 1.00 68.42 137 ASN A C 1
ATOM 843 O O . ASN A 1 137 ? -2.389 40.161 227.235 1.00 73.84 137 ASN A O 1
ATOM 848 N N . MET A 1 138 ? -1.246 41.285 225.655 1.00 72.25 138 MET A N 1
ATOM 849 C CA . MET A 1 138 ? -0.599 42.169 226.613 1.00 67.16 138 MET A CA 1
ATOM 850 C C . MET A 1 138 ? -1.602 43.139 227.223 1.00 63.26 138 MET A C 1
ATOM 851 O O . MET A 1 138 ? -2.601 43.508 226.599 1.00 66.19 138 MET A O 1
ATOM 856 N N . LYS A 1 139 ? -1.317 43.557 228.459 1.00 61.27 139 LYS A N 1
ATOM 857 C CA . LYS A 1 139 ? -2.097 44.590 229.130 1.00 61.46 139 LYS A CA 1
ATOM 858 C C . LYS A 1 139 ? -2.142 45.838 228.254 1.00 64.48 139 LYS A C 1
ATOM 859 O O . LYS A 1 139 ? -1.163 46.147 227.560 1.00 59.63 139 LYS A O 1
ATOM 865 N N . PRO A 1 140 ? -3.254 46.577 228.256 1.00 64.90 140 PRO A N 1
ATOM 866 C CA . PRO A 1 140 ? -3.377 47.718 227.333 1.00 70.52 140 PRO A CA 1
ATOM 867 C C . PRO A 1 140 ? -2.300 48.776 227.508 1.00 65.41 140 PRO A C 1
ATOM 868 O O . PRO A 1 140 ? -1.911 49.410 226.520 1.00 69.01 140 PRO A O 1
ATOM 872 N N . ALA A 1 141 ? -1.811 48.993 228.732 1.00 60.61 141 ALA A N 1
ATOM 873 C CA . ALA A 1 141 ? -0.735 49.960 228.926 1.00 59.61 141 ALA A CA 1
ATOM 874 C C . ALA A 1 141 ? 0.536 49.515 228.215 1.00 60.83 141 ALA A C 1
ATOM 875 O O . ALA A 1 141 ? 1.260 50.340 227.646 1.00 62.30 141 ALA A O 1
ATOM 877 N N . TYR A 1 142 ? 0.815 48.210 228.223 1.00 56.53 142 TYR A N 1
ATOM 878 C CA . TYR A 1 142 ? 2.001 47.699 227.543 1.00 58.39 142 TYR A CA 1
ATOM 879 C C . TYR A 1 142 ? 1.847 47.774 226.028 1.00 60.13 142 TYR A C 1
ATOM 880 O O . TYR A 1 142 ? 2.820 48.043 225.313 1.00 62.86 142 TYR A O 1
ATOM 889 N N . ARG A 1 143 ? 0.633 47.543 225.518 1.00 60.39 143 ARG A N 1
ATOM 890 C CA . ARG A 1 143 ? 0.418 47.603 224.075 1.00 56.37 143 ARG A CA 1
ATOM 891 C C . ARG A 1 143 ? 0.584 49.022 223.548 1.00 59.78 143 ARG A C 1
ATOM 892 O O . ARG A 1 143 ? 1.099 49.219 222.442 1.00 54.45 143 ARG A O 1
ATOM 900 N N . GLU A 1 144 ? 0.154 50.024 224.320 1.00 58.03 144 GLU A N 1
ATOM 901 C CA . GLU A 1 144 ? 0.307 51.405 223.872 1.00 58.44 144 GLU A CA 1
ATOM 902 C C . GLU A 1 144 ? 1.776 51.804 223.807 1.00 54.43 144 GLU A C 1
ATOM 903 O O . GLU A 1 144 ? 2.194 52.500 222.875 1.00 59.99 144 GLU A O 1
ATOM 909 N N . ILE A 1 145 ? 2.574 51.369 224.787 1.00 54.76 145 ILE A N 1
ATOM 910 C CA . ILE A 1 145 ? 4.002 51.686 224.791 1.00 53.36 145 ILE A CA 1
ATOM 911 C C . ILE A 1 145 ? 4.694 51.050 223.590 1.00 51.50 145 ILE A C 1
ATOM 912 O O . ILE A 1 145 ? 5.407 51.722 222.835 1.00 50.44 145 ILE A O 1
ATOM 917 N N . VAL A 1 146 ? 4.494 49.742 223.400 1.00 53.16 146 VAL A N 1
ATOM 918 C CA . VAL A 1 146 ? 5.157 49.034 222.306 1.00 47.47 146 VAL A CA 1
ATOM 919 C C . VAL A 1 146 ? 4.708 49.586 220.962 1.00 51.25 146 VAL A C 1
ATOM 920 O O . VAL A 1 146 ? 5.515 49.738 220.035 1.00 52.95 146 VAL A O 1
ATOM 924 N N . LYS A 1 147 ? 3.414 49.895 220.833 1.00 52.95 147 LYS A N 1
ATOM 925 C CA . LYS A 1 147 ? 2.902 50.432 219.577 1.00 55.12 147 LYS A CA 1
ATOM 926 C C . LYS A 1 147 ? 3.479 51.812 219.291 1.00 50.63 147 LYS A C 1
ATOM 927 O O . LYS A 1 147 ? 3.826 52.120 218.144 1.00 55.13 147 LYS A O 1
ATOM 933 N N . ASP A 1 148 ? 3.595 52.656 220.319 1.00 41.72 148 ASP A N 1
ATOM 934 C CA . ASP A 1 148 ? 4.172 53.982 220.125 1.00 54.01 148 ASP A CA 1
ATOM 935 C C . ASP A 1 148 ? 5.628 53.890 219.682 1.00 57.11 148 ASP A C 1
ATOM 936 O O . ASP A 1 148 ? 6.035 54.546 218.715 1.00 51.20 148 ASP A O 1
ATOM 941 N N . ILE A 1 149 ? 6.429 53.073 220.375 1.00 46.87 149 ILE A N 1
ATOM 942 C CA . ILE A 1 149 ? 7.841 52.938 220.021 1.00 49.51 149 ILE A CA 1
ATOM 943 C C . ILE A 1 149 ? 7.985 52.351 218.621 1.00 49.49 149 ILE A C 1
ATOM 944 O O . ILE A 1 149 ? 8.761 52.853 217.800 1.00 50.46 149 ILE A O 1
ATOM 949 N N . THR A 1 150 ? 7.237 51.278 218.329 1.00 46.75 150 THR A N 1
ATOM 950 C CA . THR A 1 150 ? 7.227 50.720 216.978 1.00 52.67 150 THR A CA 1
ATOM 951 C C . THR A 1 150 ? 6.923 51.796 215.948 1.00 57.39 150 THR A C 1
ATOM 952 O O . THR A 1 150 ? 7.547 51.848 214.880 1.00 54.44 150 THR A O 1
ATOM 956 N N . ASP A 1 151 ? 5.971 52.673 216.265 1.00 54.07 151 ASP A N 1
ATOM 957 C CA . ASP A 1 151 ? 5.591 53.744 215.353 1.00 55.50 151 ASP A CA 1
ATOM 958 C C . ASP A 1 151 ? 6.724 54.752 215.186 1.00 48.83 151 ASP A C 1
ATOM 959 O O . ASP A 1 151 ? 7.142 55.049 214.060 1.00 44.27 151 ASP A O 1
ATOM 964 N N . LYS A 1 152 ? 7.237 55.285 216.298 1.00 49.70 152 LYS A N 1
ATOM 965 C CA . LYS A 1 152 ? 8.318 56.264 216.224 1.00 51.69 152 LYS A CA 1
ATOM 966 C C . LYS A 1 152 ? 9.561 55.667 215.580 1.00 55.11 152 LYS A C 1
ATOM 967 O O . LYS A 1 152 ? 10.200 56.306 214.735 1.00 53.08 152 LYS A O 1
ATOM 973 N N . MET A 1 153 ? 9.919 54.442 215.965 1.00 59.30 153 MET A N 1
ATOM 974 C CA . MET A 1 153 ? 11.139 53.834 215.448 1.00 59.87 153 MET A CA 1
ATOM 975 C C . MET A 1 153 ? 11.007 53.503 213.967 1.00 59.72 153 MET A C 1
ATOM 976 O O . MET A 1 153 ? 11.884 53.848 213.166 1.00 58.89 153 MET A O 1
ATOM 981 N N . GLY A 1 154 ? 9.917 52.830 213.585 1.00 57.14 154 GLY A N 1
ATOM 982 C CA . GLY A 1 154 ? 9.744 52.448 212.193 1.00 52.20 154 GLY A CA 1
ATOM 983 C C . GLY A 1 154 ? 9.766 53.627 211.239 1.00 59.56 154 GLY A C 1
ATOM 984 O O . GLY A 1 154 ? 10.242 53.506 210.107 1.00 58.10 154 GLY A O 1
ATOM 985 N N . ASN A 1 155 ? 9.265 54.782 211.684 1.00 50.80 155 ASN A N 1
ATOM 986 C CA . ASN A 1 155 ? 9.266 55.970 210.838 1.00 53.62 155 ASN A CA 1
ATOM 987 C C . ASN A 1 155 ? 10.653 56.590 210.738 1.00 57.76 155 ASN A C 1
ATOM 988 O O . ASN A 1 155 ? 11.053 57.045 209.659 1.00 55.24 155 ASN A O 1
ATOM 993 N N . GLY A 1 156 ? 11.396 56.624 211.847 1.00 61.31 156 GLY A N 1
ATOM 994 C CA . GLY A 1 156 ? 12.789 57.036 211.773 1.00 55.09 156 GLY A CA 1
ATOM 995 C C . GLY A 1 156 ? 13.589 56.165 210.824 1.00 52.78 156 GLY A C 1
ATOM 996 O O . GLY A 1 156 ? 14.391 56.667 210.031 1.00 54.17 156 GLY A O 1
ATOM 997 N N . MET A 1 157 ? 13.366 54.849 210.879 1.00 49.08 157 MET A N 1
ATOM 998 C CA . MET A 1 157 ? 14.015 53.943 209.939 1.00 51.51 157 MET A CA 1
ATOM 999 C C . MET A 1 157 ? 13.620 54.267 208.506 1.00 66.53 157 MET A C 1
ATOM 1000 O O . MET A 1 157 ? 14.467 54.300 207.606 1.00 68.96 157 MET A O 1
ATOM 1005 N N . ALA A 1 158 ? 12.327 54.505 208.277 1.00 64.27 158 ALA A N 1
ATOM 1006 C CA . ALA A 1 158 ? 11.855 54.794 206.928 1.00 57.91 158 ALA A CA 1
ATOM 1007 C C . ALA A 1 158 ? 12.444 56.098 206.407 1.00 58.45 158 ALA A C 1
ATOM 1008 O O . ALA A 1 158 ? 12.799 56.198 205.226 1.00 57.15 158 ALA A O 1
ATOM 1010 N N . ASP A 1 159 ? 12.552 57.110 207.273 1.00 55.49 159 ASP A N 1
ATOM 1011 C CA . ASP A 1 159 ? 13.228 58.345 206.884 1.00 65.81 159 ASP A CA 1
ATOM 1012 C C . ASP A 1 159 ? 14.673 58.067 206.489 1.00 68.95 159 ASP A C 1
ATOM 1013 O O . ASP A 1 159 ? 15.158 58.558 205.462 1.00 64.22 159 ASP A O 1
ATOM 1018 N N . TYR A 1 160 ? 15.372 57.268 207.298 1.00 66.46 160 TYR A N 1
ATOM 1019 C CA . TYR A 1 160 ? 16.761 56.927 207.012 1.00 65.73 160 TYR A CA 1
ATOM 1020 C C . TYR A 1 160 ? 16.877 56.152 205.705 1.00 70.37 160 TYR A C 1
ATOM 1021 O O . TYR A 1 160 ? 17.721 56.465 204.856 1.00 69.94 160 TYR A O 1
ATOM 1030 N N . CYS A 1 161 ? 16.028 55.146 205.531 1.00 61.70 161 CYS A N 1
ATOM 1031 C CA . CYS A 1 161 ? 16.118 54.298 204.317 1.00 64.00 161 CYS A CA 1
ATOM 1032 C C . CYS A 1 161 ? 15.880 55.164 203.076 1.00 73.89 161 CYS A C 1
ATOM 1033 O O . CYS A 1 161 ? 16.508 54.899 202.036 1.00 73.93 161 CYS A O 1
ATOM 1036 N N . ARG A 1 162 ? 15.031 56.181 203.196 1.00 73.00 162 ARG A N 1
ATOM 1037 C CA . ARG A 1 162 ? 14.702 57.053 202.046 1.00 66.68 162 ARG A CA 1
ATOM 1038 C C . ARG A 1 162 ? 15.929 57.870 201.672 1.00 74.30 162 ARG A C 1
ATOM 1039 O O . ARG A 1 162 ? 16.367 57.789 200.515 1.00 77.40 162 ARG A O 1
ATOM 1047 N N . LYS A 1 163 ? 16.451 58.632 202.625 1.00 76.61 163 LYS A N 1
ATOM 1048 C CA . LYS A 1 163 ? 17.622 59.495 202.348 1.00 76.23 163 LYS A CA 1
ATOM 1049 C C . LYS A 1 163 ? 18.712 58.656 201.695 1.00 79.45 163 LYS A C 1
ATOM 1050 O O . LYS A 1 163 ? 19.324 59.134 200.743 1.00 91.24 163 LYS A O 1
ATOM 1056 N N . ALA A 1 164 ? 18.930 57.447 202.193 1.00 73.59 164 ALA A N 1
ATOM 1057 C CA . ALA A 1 164 ? 20.031 56.618 201.669 1.00 79.73 164 ALA A CA 1
ATOM 1058 C C . ALA A 1 164 ? 19.832 56.381 200.177 1.00 86.03 164 ALA A C 1
ATOM 1059 O O . ALA A 1 164 ? 20.826 56.417 199.439 1.00 92.99 164 ALA A O 1
ATOM 1061 N N . GLU A 1 165 ? 18.593 56.146 199.758 1.00 87.60 165 GLU A N 1
ATOM 1062 C CA . GLU A 1 165 ? 18.331 55.808 198.339 1.00 91.82 165 GLU A CA 1
ATOM 1063 C C . GLU A 1 165 ? 18.456 57.055 197.468 1.00 92.61 165 GLU A C 1
ATOM 1064 O O . GLU A 1 165 ? 18.854 56.912 196.303 1.00 91.88 165 GLU A O 1
ATOM 1070 N N . PHE A 1 166 ? 18.156 58.231 198.013 1.00 91.03 166 PHE A N 1
ATOM 1071 C CA . PHE A 1 166 ? 18.127 59.443 197.156 1.00 93.86 166 PHE A CA 1
ATOM 1072 C C . PHE A 1 166 ? 19.256 60.412 197.503 1.00 101.67 166 PHE A C 1
ATOM 1073 O O . PHE A 1 166 ? 19.330 61.469 196.859 1.00 103.44 166 PHE A O 1
ATOM 1081 N N . GLU A 1 167 ? 20.096 60.078 198.480 1.00 104.34 167 GLU A N 1
ATOM 1082 C CA . GLU A 1 167 ? 21.147 61.033 198.913 1.00 102.72 167 GLU A CA 1
ATOM 1083 C C . GLU A 1 167 ? 22.373 60.263 199.392 1.00 105.34 167 GLU A C 1
ATOM 1084 O O . GLU A 1 167 ? 22.614 59.157 198.878 1.00 101.57 167 GLU A O 1
ATOM 1090 N N . ASP A 1 168 ? 23.109 60.842 200.342 1.00 116.29 168 ASP A N 1
ATOM 1091 C CA . ASP A 1 168 ? 24.322 60.185 200.892 1.00 126.54 168 ASP A CA 1
ATOM 1092 C C . ASP A 1 168 ? 23.958 59.475 202.196 1.00 120.43 168 ASP A C 1
ATOM 1093 O O . ASP A 1 168 ? 24.302 58.287 202.326 1.00 118.75 168 ASP A O 1
ATOM 1098 N N . ALA A 1 169 ? 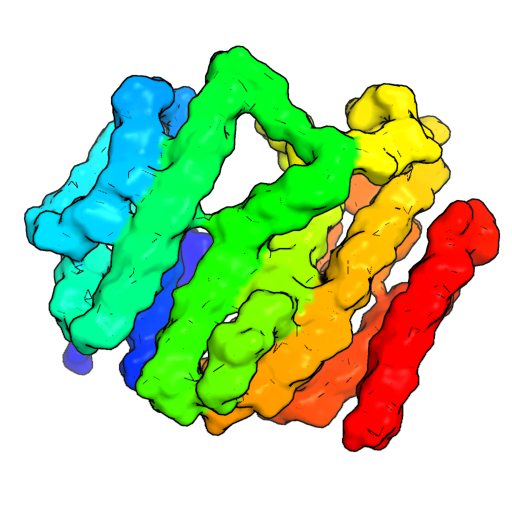23.302 60.184 203.118 1.00 111.18 169 ALA A N 1
ATOM 1099 C CA . ALA A 1 169 ? 22.935 59.604 204.430 1.00 109.64 169 ALA A CA 1
ATOM 1100 C C . ALA A 1 169 ? 24.201 59.281 205.231 1.00 106.79 169 ALA A C 1
ATOM 1101 O O . ALA A 1 169 ? 24.101 58.511 206.198 1.00 96.83 169 ALA A O 1
ATOM 1103 N N . SER A 1 170 ? 25.340 59.858 204.843 1.00 105.68 170 SER A N 1
ATOM 1104 C CA . SER A 1 170 ? 26.598 59.654 205.602 1.00 97.15 170 SER A CA 1
ATOM 1105 C C . SER A 1 170 ? 26.493 60.391 206.932 1.00 82.50 170 SER A C 1
ATOM 1106 O O . SER A 1 170 ? 25.940 61.496 206.939 1.00 80.69 170 SER A O 1
ATOM 1109 N N . VAL A 1 171 ? 26.995 59.798 208.012 1.00 69.67 171 VAL A N 1
ATOM 1110 C CA . VAL A 1 171 ? 26.999 60.543 209.301 1.00 73.83 171 VAL A CA 1
ATOM 1111 C C . VAL A 1 171 ? 28.092 61.604 209.215 1.00 72.58 171 VAL A C 1
ATOM 1112 O O . VAL A 1 171 ? 29.266 61.238 209.145 1.00 68.11 171 VAL A O 1
ATOM 1116 N N . LYS A 1 172 ? 27.696 62.868 209.192 1.00 62.84 172 LYS A N 1
ATOM 1117 C CA . LYS A 1 172 ? 28.651 63.962 209.084 1.00 67.11 172 LYS A CA 1
ATOM 1118 C C . LYS A 1 172 ? 28.873 64.720 210.381 1.00 61.74 172 LYS A C 1
ATOM 1119 O O . LYS A 1 172 ? 29.972 65.234 210.598 1.00 65.66 172 LYS A O 1
ATOM 1125 N N . THR A 1 173 ? 27.868 64.812 211.245 1.00 65.67 173 THR A N 1
ATOM 1126 C CA . THR A 1 173 ? 27.989 65.548 212.492 1.00 65.47 173 THR A CA 1
ATOM 1127 C C . THR A 1 173 ? 27.740 64.627 213.679 1.00 64.50 173 THR A C 1
ATOM 1128 O O . THR A 1 173 ? 27.059 63.602 213.565 1.00 60.66 173 THR A O 1
ATOM 1132 N N . ILE A 1 174 ? 28.314 65.009 214.821 1.00 58.88 174 ILE A N 1
ATOM 1133 C CA . ILE A 1 174 ? 28.043 64.309 216.071 1.00 61.19 174 ILE A CA 1
ATOM 1134 C C . ILE A 1 174 ? 26.553 64.344 216.381 1.00 60.73 174 ILE A C 1
ATOM 1135 O O . ILE A 1 174 ? 25.985 63.371 216.893 1.00 63.77 174 ILE A O 1
ATOM 1140 N N . GLU A 1 175 ? 25.892 65.457 216.053 1.00 68.12 175 GLU A N 1
ATOM 1141 C CA . GLU A 1 175 ? 24.453 65.570 216.275 1.00 69.64 175 GLU A CA 1
ATOM 1142 C C . GLU A 1 175 ? 23.679 64.535 215.467 1.00 66.37 175 GLU A C 1
ATOM 1143 O O . GLU A 1 175 ? 22.721 63.935 215.972 1.00 57.91 175 GLU A O 1
ATOM 1149 N N . GLU A 1 176 ? 24.065 64.326 214.203 1.00 59.26 176 GLU A N 1
ATOM 1150 C CA . GLU A 1 176 ? 23.450 63.271 213.400 1.00 62.12 176 GLU A CA 1
ATOM 1151 C C . GLU A 1 176 ? 23.734 61.902 214.001 1.00 64.02 176 GLU A C 1
ATOM 1152 O O . GLU A 1 176 ? 22.821 61.093 214.198 1.00 63.38 176 GLU A O 1
ATOM 1158 N N . TYR A 1 177 ? 25.015 61.620 214.262 1.00 67.94 177 TYR A N 1
ATOM 1159 C CA . TYR A 1 177 ? 25.441 60.428 214.990 1.00 61.87 177 TYR A CA 1
ATOM 1160 C C . TYR A 1 177 ? 24.566 60.163 216.210 1.00 54.68 177 TYR A C 1
ATOM 1161 O O . TYR A 1 177 ? 24.045 59.056 216.387 1.00 53.27 177 TYR A O 1
ATOM 1170 N N . ASP A 1 178 ? 24.381 61.182 217.054 1.00 49.03 178 ASP A N 1
ATOM 1171 C CA . ASP A 1 178 ? 23.523 61.033 218.226 1.00 57.87 178 ASP A CA 1
ATOM 1172 C C . ASP A 1 178 ? 22.067 60.816 217.834 1.00 62.91 178 ASP A C 1
ATOM 1173 O O . ASP A 1 178 ? 21.328 60.124 218.546 1.00 57.35 178 ASP A O 1
ATOM 1178 N N . LEU A 1 179 ? 21.633 61.399 216.714 1.00 66.37 179 LEU A N 1
ATOM 1179 C CA . LEU A 1 179 ? 20.251 61.225 216.283 1.00 64.70 179 LEU A CA 1
ATOM 1180 C C . LEU A 1 179 ? 20.004 59.807 215.785 1.00 61.62 179 LEU A C 1
ATOM 1181 O O . LEU A 1 179 ? 18.974 59.201 216.104 1.00 57.24 179 LEU A O 1
ATOM 1186 N N . TYR A 1 180 ? 20.938 59.261 215.003 1.00 49.48 180 TYR A N 1
ATOM 1187 C CA . TYR A 1 180 ? 20.790 57.886 214.541 1.00 56.50 180 TYR A CA 1
ATOM 1188 C C . TYR A 1 180 ? 20.762 56.915 215.714 1.00 63.35 180 TYR A C 1
ATOM 1189 O O . TYR A 1 180 ? 20.033 55.916 215.689 1.00 64.56 180 TYR A O 1
ATOM 1198 N N . CYS A 1 181 ? 21.549 57.194 216.756 1.00 56.57 181 CYS A N 1
ATOM 1199 C CA . CYS A 1 181 ? 21.569 56.312 217.916 1.00 53.19 181 CYS A CA 1
ATOM 1200 C C . CYS A 1 181 ? 20.284 56.422 218.724 1.00 55.58 181 CYS A C 1
ATOM 1201 O O . CYS A 1 181 ? 19.836 55.430 219.310 1.00 54.63 181 CYS A O 1
ATOM 1204 N N . TYR A 1 182 ? 19.676 57.611 218.768 1.00 54.25 182 TYR A N 1
ATOM 1205 C CA . TYR A 1 182 ? 18.411 57.753 219.479 1.00 57.71 182 TYR A CA 1
ATOM 1206 C C . TYR A 1 182 ? 17.308 56.925 218.829 1.00 62.43 182 TYR A C 1
ATOM 1207 O O . TYR A 1 182 ? 16.433 56.403 219.529 1.00 59.57 182 TYR A O 1
ATOM 1216 N N . TYR A 1 183 ? 17.337 56.784 217.503 1.00 58.59 183 TYR A N 1
ATOM 1217 C CA . TYR A 1 183 ? 16.252 56.092 216.816 1.00 59.72 183 TYR A CA 1
ATOM 1218 C C . TYR A 1 183 ? 16.398 54.579 216.909 1.00 64.73 183 TYR A C 1
ATOM 1219 O O . TYR A 1 183 ? 15.397 53.869 217.055 1.00 72.38 183 TYR A O 1
ATOM 1228 N N . VAL A 1 184 ? 17.629 54.059 216.835 1.00 61.72 184 VAL A N 1
ATOM 1229 C CA . VAL A 1 184 ? 17.824 52.611 216.883 1.00 61.65 184 VAL A CA 1
ATOM 1230 C C . VAL A 1 184 ? 18.110 52.086 218.283 1.00 61.13 184 VAL A C 1
ATOM 1231 O O . VAL A 1 184 ? 18.125 50.860 218.479 1.00 62.85 184 VAL A O 1
ATOM 1235 N N . ALA A 1 185 ? 18.332 52.959 219.265 1.00 56.78 185 ALA A N 1
ATOM 1236 C CA . ALA A 1 185 ? 18.726 52.476 220.584 1.00 55.62 185 ALA A CA 1
ATOM 1237 C C . ALA A 1 185 ? 18.130 53.316 221.705 1.00 52.52 185 ALA A C 1
ATOM 1238 O O . ALA A 1 185 ? 17.673 52.772 222.717 1.00 52.37 185 ALA A O 1
ATOM 1240 N N . GLY A 1 186 ? 18.146 54.641 221.548 1.00 50.97 186 GLY A N 1
ATOM 1241 C CA . GLY A 1 186 ? 17.524 55.492 222.547 1.00 47.05 186 GLY A CA 1
ATOM 1242 C C . GLY A 1 186 ? 16.038 55.234 222.688 1.00 52.08 186 GLY A C 1
ATOM 1243 O O . GLY A 1 186 ? 15.489 55.328 223.790 1.00 52.82 186 GLY A O 1
ATOM 1244 N N . LEU A 1 187 ? 15.372 54.891 221.585 1.00 52.25 187 LEU A N 1
ATOM 1245 C CA . LEU A 1 187 ? 13.942 54.610 221.643 1.00 54.63 187 LEU A CA 1
ATOM 1246 C C . LEU A 1 187 ? 13.669 53.287 222.347 1.00 51.18 187 LEU A C 1
ATOM 1247 O O . LEU A 1 187 ? 12.655 53.147 223.042 1.00 48.56 187 LEU A O 1
ATOM 1252 N N . VAL A 1 188 ? 14.552 52.302 222.168 1.00 54.65 188 VAL A N 1
ATOM 1253 C CA . VAL A 1 188 ? 14.465 51.075 222.957 1.00 51.82 188 VAL A CA 1
ATOM 1254 C C . VAL A 1 188 ? 14.511 51.406 224.442 1.00 47.80 188 VAL A C 1
ATOM 1255 O O . VAL A 1 188 ? 13.734 50.872 225.242 1.00 52.31 188 VAL A O 1
ATOM 1259 N N . GLY A 1 189 ? 15.418 52.307 224.829 1.00 52.78 189 GLY A N 1
ATOM 1260 C CA . GLY A 1 189 ? 15.493 52.720 226.221 1.00 53.71 189 GLY A CA 1
ATOM 1261 C C . GLY A 1 189 ? 14.211 53.364 226.710 1.00 53.38 189 GLY A C 1
ATOM 1262 O O . GLY A 1 189 ? 13.774 53.119 227.838 1.00 49.78 189 GLY A O 1
ATOM 1263 N N . GLU A 1 190 ? 13.589 54.195 225.869 1.00 53.60 190 GLU A N 1
ATOM 1264 C CA . GLU A 1 190 ? 12.319 54.808 226.243 1.00 56.25 190 GLU A CA 1
ATOM 1265 C C . GLU A 1 190 ? 11.253 53.745 226.479 1.00 54.35 190 GLU A C 1
ATOM 1266 O O . GLU A 1 190 ? 10.572 53.751 227.510 1.00 48.71 190 GLU A O 1
ATOM 1272 N N . GLY A 1 191 ? 11.108 52.812 225.535 1.00 46.47 191 GLY A N 1
ATOM 1273 C CA . GLY A 1 191 ? 10.099 51.774 225.683 1.00 55.60 191 GLY A CA 1
ATOM 1274 C C . GLY A 1 191 ? 10.296 50.943 226.936 1.00 52.36 191 GLY A C 1
ATOM 1275 O O . GLY A 1 191 ? 9.364 50.750 227.722 1.00 56.16 191 GLY A O 1
ATOM 1276 N N . LEU A 1 192 ? 11.517 50.441 227.141 1.00 53.21 192 LEU A N 1
ATOM 1277 C CA . LEU A 1 192 ? 11.792 49.633 228.325 1.00 52.69 192 LEU A CA 1
ATOM 1278 C C . LEU A 1 192 ? 11.528 50.419 229.603 1.00 48.97 192 LEU A C 1
ATOM 1279 O O . LEU A 1 192 ? 10.919 49.895 230.543 1.00 53.05 192 LEU A O 1
ATOM 1284 N N . THR A 1 193 ? 11.962 51.683 229.650 1.00 47.35 193 THR A N 1
ATOM 1285 C CA . THR A 1 193 ? 11.711 52.508 230.829 1.00 53.25 193 THR A CA 1
ATOM 1286 C C . THR A 1 193 ? 10.219 52.707 231.057 1.00 56.33 193 THR A C 1
ATOM 1287 O O . THR A 1 193 ? 9.749 52.698 232.202 1.00 50.16 193 THR A O 1
ATOM 1291 N N . ARG A 1 194 ? 9.461 52.898 229.975 1.00 51.54 194 ARG A N 1
ATOM 1292 C CA . ARG A 1 194 ? 8.019 53.068 230.104 1.00 51.48 194 ARG A CA 1
ATOM 1293 C C . ARG A 1 194 ? 7.362 51.801 230.641 1.00 59.37 194 ARG A C 1
ATOM 1294 O O . ARG A 1 194 ? 6.440 51.876 231.462 1.00 56.83 194 ARG A O 1
ATOM 1302 N N . LEU A 1 195 ? 7.827 50.626 230.202 1.00 53.60 195 LEU A N 1
ATOM 1303 C CA . LEU A 1 195 ? 7.313 49.383 230.768 1.00 57.08 195 LEU A CA 1
ATOM 1304 C C . LEU A 1 195 ? 7.705 49.248 232.236 1.00 56.78 195 LEU A C 1
ATOM 1305 O O . LEU A 1 195 ? 6.882 48.852 233.070 1.00 54.91 195 LEU A O 1
ATOM 1310 N N . PHE A 1 196 ? 8.958 49.579 232.569 1.00 46.90 196 PHE A N 1
ATOM 1311 C CA . PHE A 1 196 ? 9.421 49.479 233.952 1.00 50.62 196 PHE A CA 1
ATOM 1312 C C . PHE A 1 196 ? 8.582 50.350 234.877 1.00 52.54 196 PHE A C 1
ATOM 1313 O O . PHE A 1 196 ? 8.098 49.885 235.915 1.00 55.21 196 PHE A O 1
ATOM 1321 N N . VAL A 1 197 ? 8.416 51.627 234.522 1.00 55.38 197 VAL A N 1
ATOM 1322 C CA . VAL A 1 197 ? 7.672 52.554 235.372 1.00 57.92 197 VAL A CA 1
ATOM 1323 C C . VAL A 1 197 ? 6.223 52.105 235.507 1.00 60.21 197 VAL A C 1
ATOM 1324 O O . VAL A 1 197 ? 5.632 52.184 236.591 1.00 60.55 197 VAL A O 1
ATOM 1328 N N . GLU A 1 198 ? 5.635 51.616 234.411 1.00 55.82 198 GLU A N 1
ATOM 1329 C CA . GLU A 1 198 ? 4.252 51.151 234.447 1.00 56.35 198 GLU A CA 1
ATOM 1330 C C . GLU A 1 198 ? 4.082 49.990 235.418 1.00 60.89 198 GLU A C 1
ATOM 1331 O O . GLU A 1 198 ? 3.115 49.951 236.188 1.00 61.95 198 GLU A O 1
ATOM 1337 N N . ALA A 1 199 ? 5.007 49.033 235.393 1.00 58.93 199 ALA A N 1
ATOM 1338 C CA . ALA A 1 199 ? 4.983 47.902 236.311 1.00 56.66 199 ALA A CA 1
ATOM 1339 C C . ALA A 1 199 ? 5.524 48.251 237.693 1.00 63.08 199 ALA A C 1
ATOM 1340 O O . ALA A 1 199 ? 5.728 47.341 238.504 1.00 62.33 199 ALA A O 1
ATOM 1342 N N . GLU A 1 200 ? 5.759 49.537 237.969 1.00 61.03 200 GLU A N 1
ATOM 1343 C CA . GLU A 1 200 ? 6.313 49.998 239.245 1.00 63.27 200 GLU A CA 1
ATOM 1344 C C . GLU A 1 200 ? 7.640 49.318 239.566 1.00 56.57 200 GLU A C 1
ATOM 1345 O O . GLU A 1 200 ? 7.976 49.106 240.733 1.00 69.68 200 GLU A O 1
ATOM 1351 N N . PHE A 1 201 ? 8.399 48.969 238.530 1.00 54.89 201 PHE A N 1
ATOM 1352 C CA . PHE A 1 201 ? 9.738 48.420 238.679 1.00 56.48 201 PHE A CA 1
ATOM 1353 C C . PHE A 1 201 ? 10.817 49.477 238.514 1.00 56.64 201 PHE A C 1
ATOM 1354 O O . PHE A 1 201 ? 12.000 49.178 238.706 1.00 57.90 201 PHE A O 1
ATOM 1362 N N . GLY A 1 202 ? 10.435 50.699 238.158 1.00 53.74 202 GLY A N 1
ATOM 1363 C CA . GLY A 1 202 ? 11.359 51.807 238.054 1.00 52.03 202 GLY A CA 1
ATOM 1364 C C . GLY A 1 202 ? 10.771 53.071 238.636 1.00 57.60 202 GLY A C 1
ATOM 1365 O O . GLY A 1 202 ? 9.570 53.324 238.496 1.00 63.14 202 GLY A O 1
ATOM 1366 N N . ASN A 1 203 ? 11.603 53.858 239.312 1.00 58.45 203 ASN A N 1
ATOM 1367 C CA . ASN A 1 203 ? 11.224 55.156 239.845 1.00 60.55 203 ASN A CA 1
ATOM 1368 C C . ASN A 1 203 ? 10.644 56.024 238.725 1.00 68.76 203 ASN A C 1
ATOM 1369 O O . ASN A 1 203 ? 11.309 56.221 237.695 1.00 64.77 203 ASN A O 1
ATOM 1374 N N . PRO A 1 204 ? 9.417 56.535 238.873 1.00 63.91 204 PRO A N 1
ATOM 1375 C CA . PRO A 1 204 ? 8.796 57.296 237.775 1.00 60.47 204 PRO A CA 1
ATOM 1376 C C . PRO A 1 204 ? 9.598 58.503 237.322 1.00 64.10 204 PRO A C 1
ATOM 1377 O O . PRO A 1 204 ? 9.395 58.970 236.193 1.00 60.07 204 PRO A O 1
ATOM 1381 N N . ALA A 1 205 ? 10.505 59.017 238.155 1.00 69.73 205 ALA A N 1
ATOM 1382 C CA . ALA A 1 205 ? 11.353 60.135 237.757 1.00 63.50 205 ALA A CA 1
ATOM 1383 C C . ALA A 1 205 ? 12.253 59.807 236.571 1.00 64.61 205 ALA A C 1
ATOM 1384 O O . ALA A 1 205 ? 12.772 60.735 235.940 1.00 70.99 205 ALA A O 1
ATOM 1386 N N . LEU A 1 206 ? 12.449 58.523 236.251 1.00 63.01 206 LEU A N 1
ATOM 1387 C CA . LEU A 1 206 ? 13.200 58.152 235.057 1.00 64.41 206 LEU A CA 1
ATOM 1388 C C . LEU A 1 206 ? 12.537 58.647 233.778 1.00 64.18 206 LEU A C 1
ATOM 1389 O O . LEU A 1 206 ? 13.225 58.823 232.769 1.00 65.91 206 LEU A O 1
ATOM 1394 N N . LEU A 1 207 ? 11.224 58.872 233.797 1.00 67.81 207 LEU A N 1
ATOM 1395 C CA . LEU A 1 207 ? 10.537 59.380 232.618 1.00 59.87 207 LEU A CA 1
ATOM 1396 C C . LEU A 1 207 ? 10.629 60.895 232.519 1.00 61.33 207 LEU A C 1
ATOM 1397 O O . LEU A 1 207 ? 10.512 61.447 231.421 1.00 66.22 207 LEU A O 1
ATOM 1402 N N . SER A 1 208 ? 10.833 61.578 233.648 1.00 62.67 208 SER A N 1
ATOM 1403 C CA . SER A 1 208 ? 11.004 63.025 233.635 1.00 64.45 208 SER A CA 1
ATOM 1404 C C . SER A 1 208 ? 12.417 63.445 233.250 1.00 67.95 208 SER A C 1
ATOM 1405 O O . SER A 1 208 ? 12.630 64.613 232.906 1.00 69.54 208 SER A O 1
ATOM 1408 N N . ARG A 1 209 ? 13.390 62.530 233.315 1.00 65.83 209 ARG A N 1
ATOM 1409 C CA . ARG A 1 209 ? 14.765 62.784 232.889 1.00 66.69 209 ARG A CA 1
ATOM 1410 C C . ARG A 1 209 ? 15.076 61.824 231.749 1.00 63.72 209 ARG A C 1
ATOM 1411 O O . ARG A 1 209 ? 15.771 60.815 231.945 1.00 56.16 209 ARG A O 1
ATOM 1419 N N . PRO A 1 210 ? 14.577 62.105 230.542 1.00 61.14 210 PRO A N 1
ATOM 1420 C CA . PRO A 1 210 ? 14.788 61.175 229.424 1.00 58.95 210 PRO A CA 1
ATOM 1421 C C . PRO A 1 210 ? 16.222 61.120 228.933 1.00 58.93 210 PRO A C 1
ATOM 1422 O O . PRO A 1 210 ? 16.534 60.258 228.101 1.00 58.43 210 PRO A O 1
ATOM 1426 N N . ARG A 1 211 ? 17.102 62.009 229.403 1.00 54.63 211 ARG A N 1
ATOM 1427 C CA . ARG A 1 211 ? 18.516 61.875 229.076 1.00 57.94 211 ARG A CA 1
ATOM 1428 C C . ARG A 1 211 ? 19.106 60.594 229.650 1.00 56.22 211 ARG A C 1
ATOM 1429 O O . ARG A 1 211 ? 20.104 60.091 229.122 1.00 51.25 211 ARG A O 1
ATOM 1437 N N . LEU A 1 212 ? 18.498 60.048 230.707 1.00 47.48 212 LEU A N 1
ATOM 1438 C CA . LEU A 1 212 ? 19.040 58.857 231.354 1.00 49.74 212 LEU A CA 1
ATOM 1439 C C . LEU A 1 212 ? 18.838 57.614 230.493 1.00 53.57 212 LEU A C 1
ATOM 1440 O O . LEU A 1 212 ? 19.800 56.897 230.191 1.00 52.69 212 LEU A O 1
ATOM 1445 N N . HIS A 1 213 ? 17.596 57.338 230.080 1.00 49.17 213 HIS A N 1
ATOM 1446 C CA . HIS A 1 213 ? 17.386 56.190 229.202 1.00 46.39 213 HIS A CA 1
ATOM 1447 C C . HIS A 1 213 ? 18.000 56.418 227.827 1.00 51.30 213 HIS A C 1
ATOM 1448 O O . HIS A 1 213 ? 18.365 55.451 227.149 1.00 50.78 213 HIS A O 1
ATOM 1455 N N . LYS A 1 214 ? 18.140 57.677 227.406 1.00 48.36 214 LYS A N 1
ATOM 1456 C CA . LYS A 1 214 ? 18.855 57.960 226.165 1.00 50.00 214 LYS A CA 1
ATOM 1457 C C . LYS A 1 214 ? 20.330 57.600 226.293 1.00 47.63 214 LYS A C 1
ATOM 1458 O O . LYS A 1 214 ? 20.912 56.981 225.393 1.00 49.73 214 LYS A O 1
ATOM 1464 N N . SER A 1 215 ? 20.953 57.988 227.407 1.00 46.52 215 SER A N 1
ATOM 1465 C CA . SER A 1 215 ? 22.344 57.618 227.645 1.00 50.81 215 SER A CA 1
ATOM 1466 C C . SER A 1 215 ? 22.501 56.105 227.716 1.00 48.35 215 SER A C 1
ATOM 1467 O O . SER A 1 215 ? 23.488 55.550 227.220 1.00 45.18 215 SER A O 1
ATOM 1470 N N . MET A 1 216 ? 21.534 55.426 228.337 1.00 45.93 216 MET A N 1
ATOM 1471 C CA . MET A 1 216 ? 21.506 53.966 228.356 1.00 44.83 216 MET A CA 1
ATOM 1472 C C . MET A 1 216 ? 21.658 53.377 226.963 1.00 52.80 216 MET A C 1
ATOM 1473 O O . MET A 1 216 ? 22.545 52.552 226.714 1.00 55.48 216 MET A O 1
ATOM 1478 N N . GLY A 1 217 ? 20.776 53.772 226.045 1.00 51.33 217 GLY A N 1
ATOM 1479 C CA . GLY A 1 217 ? 20.822 53.222 224.705 1.00 47.73 217 GLY A CA 1
ATOM 1480 C C . GLY A 1 217 ? 22.012 53.705 223.905 1.00 48.86 217 GLY A C 1
ATOM 1481 O O . GLY A 1 217 ? 22.574 52.947 223.108 1.00 49.22 217 GLY A O 1
ATOM 1482 N N . LEU A 1 218 ? 22.421 54.959 224.107 1.00 43.67 218 LEU A N 1
ATOM 1483 C CA . LEU A 1 218 ? 23.537 55.489 223.330 1.00 46.94 218 LEU A CA 1
ATOM 1484 C C . LEU A 1 218 ? 24.856 54.866 223.769 1.00 47.97 218 LEU A C 1
ATOM 1485 O O . LEU A 1 218 ? 25.726 54.598 222.935 1.00 51.53 218 LEU A O 1
ATOM 1490 N N . PHE A 1 219 ? 25.015 54.609 225.069 1.00 51.66 219 PHE A N 1
ATOM 1491 C CA . PHE A 1 219 ? 26.223 53.948 225.556 1.00 54.57 219 PHE A CA 1
ATOM 1492 C C . PHE A 1 219 ? 26.404 52.584 224.898 1.00 51.10 219 PHE A C 1
ATOM 1493 O O . PHE A 1 219 ? 27.503 52.239 224.447 1.00 46.19 219 PHE A O 1
ATOM 1501 N N . LEU A 1 220 ? 25.328 51.795 224.825 1.00 49.42 220 LEU A N 1
ATOM 1502 C CA . LEU A 1 220 ? 25.408 50.492 224.171 1.00 47.79 220 LEU A CA 1
ATOM 1503 C C . LEU A 1 220 ? 25.654 50.640 222.677 1.00 49.96 220 LEU A C 1
ATOM 1504 O O . LEU A 1 220 ? 26.563 50.009 222.124 1.00 47.44 220 LEU A O 1
ATOM 1509 N N . GLN A 1 221 ? 24.843 51.465 222.007 1.00 48.96 221 GLN A N 1
ATOM 1510 C CA . GLN A 1 221 ? 24.926 51.575 220.553 1.00 42.06 221 GLN A CA 1
ATOM 1511 C C . GLN A 1 221 ? 26.271 52.138 220.111 1.00 47.70 221 GLN A C 1
ATOM 1512 O O . GLN A 1 221 ? 26.865 51.657 219.138 1.00 48.20 221 GLN A O 1
ATOM 1518 N N . LYS A 1 222 ? 26.769 53.161 220.807 1.00 44.70 222 LYS A N 1
ATOM 1519 C CA . LYS A 1 222 ? 28.049 53.739 220.416 1.00 54.63 222 LYS A CA 1
ATOM 1520 C C . LYS A 1 222 ? 29.181 52.735 220.603 1.00 51.61 222 LYS A C 1
ATOM 1521 O O . LYS A 1 222 ? 30.065 52.624 219.746 1.00 49.83 222 LYS A O 1
ATOM 1527 N N . THR A 1 223 ? 29.154 51.973 221.703 1.00 46.23 223 THR A N 1
ATOM 1528 C CA . THR A 1 223 ? 30.179 50.958 221.930 1.00 48.23 223 THR A CA 1
ATOM 1529 C C . THR A 1 223 ? 30.188 49.925 220.808 1.00 50.38 223 THR A C 1
ATOM 1530 O O . THR A 1 223 ? 31.255 49.507 220.343 1.00 47.20 223 THR A O 1
ATOM 1534 N N . ASN A 1 224 ? 29.008 49.515 220.342 1.00 50.12 224 ASN A N 1
ATOM 1535 C CA . ASN A 1 224 ? 28.961 48.551 219.250 1.00 52.05 224 ASN A CA 1
ATOM 1536 C C . ASN A 1 224 ? 29.401 49.180 217.934 1.00 53.82 224 ASN A C 1
ATOM 1537 O O . ASN A 1 224 ? 30.077 48.530 217.128 1.00 46.79 224 ASN A O 1
ATOM 1542 N N . ILE A 1 225 ? 29.034 50.443 217.699 1.00 50.09 225 ILE A N 1
ATOM 1543 C CA . ILE A 1 225 ? 29.461 51.126 216.479 1.00 49.13 225 ILE A CA 1
ATOM 1544 C C . ILE A 1 225 ? 30.979 51.279 216.461 1.00 49.67 225 ILE A C 1
ATOM 1545 O O . ILE A 1 225 ? 31.620 51.164 215.409 1.00 48.69 225 ILE A O 1
ATOM 1550 N N . ILE A 1 226 ? 31.579 51.518 217.628 1.00 48.98 226 ILE A N 1
ATOM 1551 C CA . ILE A 1 226 ? 33.033 51.621 217.714 1.00 47.69 226 ILE A CA 1
ATOM 1552 C C . ILE A 1 226 ? 33.684 50.276 217.412 1.00 47.49 226 ILE A C 1
ATOM 1553 O O . ILE A 1 226 ? 34.578 50.178 216.563 1.00 46.32 226 ILE A O 1
ATOM 1558 N N . ARG A 1 227 ? 33.233 49.217 218.090 1.00 44.05 227 ARG A N 1
ATOM 1559 C CA . ARG A 1 227 ? 33.886 47.917 217.967 1.00 53.38 227 ARG A CA 1
ATOM 1560 C C . ARG A 1 227 ? 33.676 47.290 216.592 1.00 54.66 227 ARG A C 1
ATOM 1561 O O . ARG A 1 227 ? 34.553 46.566 216.106 1.00 53.10 227 ARG A O 1
ATOM 1569 N N . ASP A 1 228 ? 32.533 47.545 215.955 1.00 54.77 228 ASP A N 1
ATOM 1570 C CA . ASP A 1 228 ? 32.182 46.914 214.688 1.00 61.41 228 ASP A CA 1
ATOM 1571 C C . ASP A 1 228 ? 32.606 47.723 213.466 1.00 57.70 228 ASP A C 1
ATOM 1572 O O . ASP A 1 228 ? 32.129 47.436 212.364 1.00 63.03 228 ASP A O 1
ATOM 1577 N N . VAL A 1 229 ? 33.494 48.710 213.626 1.00 56.86 229 VAL A N 1
ATOM 1578 C CA . VAL A 1 229 ? 33.709 49.693 212.563 1.00 62.90 229 VAL A CA 1
ATOM 1579 C C . VAL A 1 229 ? 34.242 49.031 211.295 1.00 59.90 229 VAL A C 1
ATOM 1580 O O . VAL A 1 229 ? 33.860 49.406 210.180 1.00 62.34 229 VAL A O 1
ATOM 1584 N N . ARG A 1 230 ? 35.124 48.039 211.436 1.00 59.77 230 ARG A N 1
ATOM 1585 C CA . ARG A 1 230 ? 35.655 47.358 210.258 1.00 64.19 230 ARG A CA 1
ATOM 1586 C C . ARG A 1 230 ? 34.579 46.511 209.591 1.00 66.82 230 ARG A C 1
ATOM 1587 O O . ARG A 1 230 ? 34.365 46.603 208.376 1.00 65.46 230 ARG A O 1
ATOM 1595 N N . GLU A 1 231 ? 33.898 45.675 210.379 1.00 67.86 231 GLU A N 1
ATOM 1596 C CA . GLU A 1 231 ? 32.794 44.866 209.873 1.00 71.65 231 GLU A CA 1
ATOM 1597 C C . GLU A 1 231 ? 31.778 45.717 209.117 1.00 71.20 231 GLU A C 1
ATOM 1598 O O . GLU A 1 231 ? 31.391 45.392 207.989 1.00 69.88 231 GLU A O 1
ATOM 1604 N N . ASP A 1 232 ? 31.336 46.819 209.731 1.00 64.65 232 ASP A N 1
ATOM 1605 C CA . ASP A 1 232 ? 30.355 47.687 209.086 1.00 70.99 232 ASP A CA 1
ATOM 1606 C C . ASP A 1 232 ? 30.912 48.302 207.809 1.00 72.97 232 ASP A C 1
ATOM 1607 O O . ASP A 1 232 ? 30.206 48.397 206.799 1.00 76.62 232 ASP A O 1
ATOM 1612 N N . HIS A 1 233 ? 32.177 48.732 207.836 1.00 69.11 233 HIS A N 1
ATOM 1613 C CA . HIS A 1 233 ? 32.780 49.325 206.647 1.00 70.29 233 HIS A CA 1
ATOM 1614 C C . HIS A 1 233 ? 32.935 48.300 205.528 1.00 74.13 233 HIS A C 1
ATOM 1615 O O . HIS A 1 233 ? 32.806 48.648 204.349 1.00 70.98 233 HIS A O 1
ATOM 1622 N N . ASP A 1 234 ? 33.200 47.039 205.872 1.00 72.85 234 ASP A N 1
ATOM 1623 C CA . ASP A 1 234 ? 33.266 45.985 204.867 1.00 71.74 234 ASP A CA 1
ATOM 1624 C C . ASP A 1 234 ? 31.892 45.588 204.337 1.00 77.10 234 ASP A C 1
ATOM 1625 O O . ASP A 1 234 ? 31.820 44.762 203.420 1.00 77.84 234 ASP A O 1
ATOM 1630 N N . ASP A 1 235 ? 30.811 46.141 204.890 1.00 79.46 235 ASP A N 1
ATOM 1631 C CA . ASP A 1 235 ? 29.472 46.017 204.325 1.00 74.70 235 ASP A CA 1
ATOM 1632 C C . ASP A 1 235 ? 28.941 47.357 203.830 1.00 80.64 235 ASP A C 1
ATOM 1633 O O . ASP A 1 235 ? 27.727 47.517 203.673 1.00 77.88 235 ASP A O 1
ATOM 1638 N N . ASP A 1 236 ? 29.831 48.325 203.598 1.00 80.41 236 ASP A N 1
ATOM 1639 C CA . ASP A 1 236 ? 29.461 49.660 203.121 1.00 84.84 236 ASP A CA 1
ATOM 1640 C C . ASP A 1 236 ? 28.464 50.322 204.075 1.00 85.59 236 ASP A C 1
ATOM 1641 O O . ASP A 1 236 ? 27.474 50.926 203.656 1.00 91.67 236 ASP A O 1
ATOM 1646 N N . ARG A 1 237 ? 28.710 50.183 205.374 1.00 81.78 237 ARG A N 1
ATOM 1647 C CA . ARG A 1 237 ? 27.967 50.896 206.405 1.00 78.14 237 ARG A CA 1
ATOM 1648 C C . ARG A 1 237 ? 28.957 51.728 207.206 1.00 71.51 237 ARG A C 1
ATOM 1649 O O . ARG A 1 237 ? 30.019 51.230 207.595 1.00 75.58 237 ARG A O 1
ATOM 1657 N N . HIS A 1 238 ? 28.629 52.999 207.422 1.00 62.95 238 HIS A N 1
ATOM 1658 C CA . HIS A 1 238 ? 29.540 53.922 208.096 1.00 65.27 238 HIS A CA 1
ATOM 1659 C C . HIS A 1 238 ? 28.724 54.840 208.995 1.00 64.99 238 HIS A C 1
ATOM 1660 O O . HIS A 1 238 ? 27.930 55.650 208.505 1.00 67.60 238 HIS A O 1
ATOM 1667 N N . PHE A 1 239 ? 28.929 54.720 210.307 1.00 60.77 239 PHE A N 1
ATOM 1668 C CA . PHE A 1 239 ? 28.193 55.506 211.285 1.00 58.21 239 PHE A CA 1
ATOM 1669 C C . PHE A 1 239 ? 29.060 56.498 212.048 1.00 51.45 239 PHE A C 1
ATOM 1670 O O . PHE A 1 239 ? 28.513 57.351 212.754 1.00 53.00 239 PHE A O 1
ATOM 1678 N N . TRP A 1 240 ? 30.378 56.416 211.928 1.00 51.51 240 TRP A N 1
ATOM 1679 C CA . TRP A 1 240 ? 31.249 57.366 212.614 1.00 55.65 240 TRP A CA 1
ATOM 1680 C C . TRP A 1 240 ? 31.066 58.754 212.009 1.00 48.22 240 TRP A C 1
ATOM 1681 O O . TRP A 1 240 ? 31.135 58.902 210.785 1.00 57.31 240 TRP A O 1
ATOM 1692 N N . PRO A 1 241 ? 30.824 59.786 212.818 1.00 50.89 241 PRO A N 1
ATOM 1693 C CA . PRO A 1 241 ? 30.593 61.121 212.249 1.00 59.08 241 PRO A CA 1
ATOM 1694 C C . PRO A 1 241 ? 31.856 61.692 211.625 1.00 63.53 241 PRO A C 1
ATOM 1695 O O . PRO A 1 241 ? 32.956 61.560 212.168 1.00 60.80 241 PRO A O 1
ATOM 1699 N N . LYS A 1 242 ? 31.686 62.332 210.464 1.00 62.34 242 LYS A N 1
ATOM 1700 C CA . LYS A 1 242 ? 32.821 62.966 209.803 1.00 63.55 242 LYS A CA 1
ATOM 1701 C C . LYS A 1 242 ? 33.384 64.099 210.647 1.00 57.89 242 LYS A C 1
ATOM 1702 O O . LYS A 1 242 ? 34.584 64.379 210.587 1.00 56.77 242 LYS A O 1
ATOM 1708 N N . GLU A 1 243 ? 32.541 64.740 211.458 1.00 51.16 243 GLU A N 1
ATOM 1709 C CA . GLU A 1 243 ? 33.011 65.766 212.382 1.00 53.21 243 GLU A CA 1
ATOM 1710 C C . GLU A 1 243 ? 34.136 65.258 213.280 1.00 63.29 243 GLU A C 1
ATOM 1711 O O . GLU A 1 243 ? 34.926 66.063 213.790 1.00 60.43 243 GLU A O 1
ATOM 1717 N N . ILE A 1 244 ? 34.246 63.942 213.467 1.00 58.21 244 ILE A N 1
ATOM 1718 C CA . ILE A 1 244 ? 35.299 63.376 214.300 1.00 54.40 244 ILE A CA 1
ATOM 1719 C C . ILE A 1 244 ? 36.415 62.803 213.436 1.00 53.72 244 ILE A C 1
ATOM 1720 O O . ILE A 1 244 ? 37.575 63.208 213.566 1.00 63.50 244 ILE A O 1
ATOM 1725 N N . TRP A 1 245 ? 36.088 61.863 212.543 1.00 53.36 245 TRP A N 1
ATOM 1726 C CA . TRP A 1 245 ? 37.155 61.167 211.829 1.00 55.00 245 TRP A CA 1
ATOM 1727 C C . TRP A 1 245 ? 37.859 62.047 210.805 1.00 61.09 245 TRP A C 1
ATOM 1728 O O . TRP A 1 245 ? 38.963 61.701 210.373 1.00 65.22 245 TRP A O 1
ATOM 1739 N N . SER A 1 246 ? 37.261 63.170 210.404 1.00 60.78 246 SER A N 1
ATOM 1740 C CA . SER A 1 246 ? 37.928 64.044 209.445 1.00 58.58 246 SER A CA 1
ATOM 1741 C C . SER A 1 246 ? 39.139 64.748 210.043 1.00 67.46 246 SER A C 1
ATOM 1742 O O . SER A 1 246 ? 40.007 65.201 209.289 1.00 64.49 246 SER A O 1
ATOM 1745 N N . LYS A 1 247 ? 39.219 64.851 211.369 1.00 63.95 247 LYS A N 1
ATOM 1746 C CA . LYS A 1 247 ? 40.396 65.404 212.026 1.00 55.04 247 LYS A CA 1
ATOM 1747 C C . LYS A 1 247 ? 41.562 64.426 212.070 1.00 55.45 247 LYS A C 1
ATOM 1748 O O . LYS A 1 247 ? 42.631 64.788 212.571 1.00 64.19 247 LYS A O 1
ATOM 1754 N N . TYR A 1 248 ? 41.391 63.209 211.553 1.00 54.30 248 TYR A N 1
ATOM 1755 C CA . TYR A 1 248 ? 42.409 62.175 211.688 1.00 56.43 248 TYR A CA 1
ATOM 1756 C C . TYR A 1 248 ? 42.797 61.585 210.337 1.00 64.48 248 TYR A C 1
ATOM 1757 O O . TYR A 1 248 ? 43.950 61.187 210.142 1.00 64.13 248 TYR A O 1
ATOM 1766 N N . VAL A 1 249 ? 41.851 61.521 209.397 1.00 58.19 249 VAL A N 1
ATOM 1767 C CA . VAL A 1 249 ? 42.110 60.996 208.061 1.00 57.80 249 VAL A CA 1
ATOM 1768 C C . VAL A 1 249 ? 41.385 61.853 207.031 1.00 69.34 249 VAL A C 1
ATOM 1769 O O . VAL A 1 249 ? 40.422 62.561 207.338 1.00 66.60 249 VAL A O 1
ATOM 1773 N N . THR A 1 250 ? 41.869 61.778 205.789 1.00 76.48 250 THR A N 1
ATOM 1774 C CA . THR A 1 250 ? 41.232 62.493 204.688 1.00 75.17 250 THR A CA 1
ATOM 1775 C C . THR A 1 250 ? 39.972 61.778 204.214 1.00 74.88 250 THR A C 1
ATOM 1776 O O . THR A 1 250 ? 38.941 62.419 203.982 1.00 70.91 250 THR A O 1
ATOM 1780 N N . GLU A 1 251 ? 40.043 60.458 204.054 1.00 70.85 251 GLU A N 1
ATOM 1781 C CA . GLU A 1 251 ? 38.888 59.633 203.739 1.00 73.13 251 GLU A CA 1
ATOM 1782 C C . GLU A 1 251 ? 38.728 58.565 204.813 1.00 74.60 251 GLU A C 1
ATOM 1783 O O . GLU A 1 251 ? 39.708 58.128 205.424 1.00 71.19 251 GLU A O 1
ATOM 1789 N N . PHE A 1 252 ? 37.477 58.152 205.040 1.00 66.18 252 PHE A N 1
ATOM 1790 C CA . PHE A 1 252 ? 37.196 57.169 206.082 1.00 64.23 252 PHE A CA 1
ATOM 1791 C C . PHE A 1 252 ? 37.951 55.867 205.839 1.00 67.47 252 PHE A C 1
ATOM 1792 O O . PHE A 1 252 ? 38.425 55.229 206.787 1.00 65.38 252 PHE A O 1
ATOM 1800 N N . GLU A 1 253 ? 38.083 55.465 204.572 1.00 68.47 253 GLU A N 1
ATOM 1801 C CA . GLU A 1 253 ? 38.776 54.222 204.244 1.00 63.11 253 GLU A CA 1
ATOM 1802 C C . GLU A 1 253 ? 40.223 54.231 204.723 1.00 68.53 253 GLU A C 1
ATOM 1803 O O . GLU A 1 253 ? 40.795 53.165 204.982 1.00 64.21 253 GLU A O 1
ATOM 1809 N N . ASP A 1 254 ? 40.831 55.416 204.849 1.00 66.67 254 ASP A N 1
ATOM 1810 C CA . ASP A 1 254 ? 42.224 55.506 205.276 1.00 69.79 254 ASP A CA 1
ATOM 1811 C C . ASP A 1 254 ? 42.446 54.940 206.673 1.00 68.70 254 ASP A C 1
ATOM 1812 O O . ASP A 1 254 ? 43.566 54.523 206.987 1.00 69.57 254 ASP A O 1
ATOM 1817 N N . LEU A 1 255 ? 41.406 54.912 207.514 1.00 62.95 255 LEU A N 1
ATOM 1818 C CA . LEU A 1 255 ? 41.553 54.421 208.881 1.00 60.04 255 LEU A CA 1
ATOM 1819 C C . LEU A 1 255 ? 42.010 52.969 208.935 1.00 63.30 255 LEU A C 1
ATOM 1820 O O . LEU A 1 255 ? 42.609 52.555 209.934 1.00 64.50 255 LEU A O 1
ATOM 1825 N N . PHE A 1 256 ? 41.746 52.186 207.892 1.00 61.02 256 PHE A N 1
ATOM 1826 C CA . PHE A 1 256 ? 42.007 50.755 207.917 1.00 66.67 256 PHE A CA 1
ATOM 1827 C C . PHE A 1 256 ? 43.320 50.376 207.244 1.00 67.06 256 PHE A C 1
ATOM 1828 O O . PHE A 1 256 ? 43.667 49.191 207.214 1.00 70.21 256 PHE A O 1
ATOM 1836 N N . LYS A 1 257 ? 44.054 51.346 206.715 1.00 68.72 257 LYS A N 1
ATOM 1837 C CA . LYS A 1 257 ? 45.370 51.076 206.154 1.00 69.49 257 LYS A CA 1
ATOM 1838 C C . LYS A 1 257 ? 46.415 51.047 207.270 1.00 69.69 257 LYS A C 1
ATOM 1839 O O . LYS A 1 257 ? 46.398 51.903 208.158 1.00 72.34 257 LYS A O 1
ATOM 1845 N N . PRO A 1 258 ? 47.325 50.070 207.250 1.00 69.61 258 PRO A N 1
ATOM 1846 C CA . PRO A 1 258 ? 48.256 49.902 208.380 1.00 67.13 258 PRO A CA 1
ATOM 1847 C C . PRO A 1 258 ? 49.164 51.096 208.626 1.00 64.18 258 PRO A C 1
ATOM 1848 O O . PRO A 1 258 ? 49.630 51.274 209.760 1.00 62.82 258 PRO A O 1
ATOM 1852 N N . GLU A 1 259 ? 49.437 51.916 207.610 1.00 61.62 259 GLU A N 1
ATOM 1853 C CA . GLU A 1 259 ? 50.332 53.054 207.778 1.00 64.01 259 GLU A CA 1
ATOM 1854 C C . GLU A 1 259 ? 49.694 54.196 208.558 1.00 66.39 259 GLU A C 1
ATOM 1855 O O . GLU A 1 259 ? 50.418 55.059 209.065 1.00 60.08 259 GLU A O 1
ATOM 1861 N N . ASN A 1 260 ? 48.364 54.229 208.658 1.00 64.49 260 ASN A N 1
ATOM 1862 C CA . ASN A 1 260 ? 47.659 55.248 209.423 1.00 62.75 260 ASN A CA 1
ATOM 1863 C C . ASN A 1 260 ? 47.175 54.729 210.770 1.00 62.98 260 ASN A C 1
ATOM 1864 O O . ASN A 1 260 ? 46.269 55.322 211.364 1.00 63.64 260 ASN A O 1
ATOM 1869 N N . ARG A 1 261 ? 47.765 53.637 211.262 1.00 58.82 261 ARG A N 1
ATOM 1870 C CA . ARG A 1 261 ? 47.293 53.031 212.501 1.00 63.57 261 ARG A CA 1
ATOM 1871 C C . ARG A 1 261 ? 47.388 53.996 213.677 1.00 66.61 261 ARG A C 1
ATOM 1872 O O . ARG A 1 261 ? 46.624 53.873 214.642 1.00 66.48 261 ARG A O 1
ATOM 1880 N N . GLU A 1 262 ? 48.296 54.973 213.609 1.00 63.83 262 GLU A N 1
ATOM 1881 C CA . GLU A 1 262 ? 48.451 55.910 214.717 1.00 63.77 262 GLU A CA 1
ATOM 1882 C C . GLU A 1 262 ? 47.274 56.875 214.794 1.00 64.55 262 GLU A C 1
ATOM 1883 O O . GLU A 1 262 ? 46.649 57.020 215.852 1.00 66.45 262 GLU A O 1
ATOM 1889 N N . THR A 1 263 ? 46.963 57.556 213.686 1.00 58.84 263 THR A N 1
ATOM 1890 C CA . THR A 1 263 ? 45.795 58.433 213.675 1.00 65.88 263 THR A CA 1
ATOM 1891 C C . THR A 1 263 ? 44.509 57.649 213.892 1.00 62.62 263 THR A C 1
ATOM 1892 O O . THR A 1 263 ? 43.572 58.158 214.518 1.00 66.30 263 THR A O 1
ATOM 1896 N N . ALA A 1 264 ? 44.447 56.415 213.383 1.00 54.34 264 ALA A N 1
ATOM 1897 C CA . ALA A 1 264 ? 43.276 55.576 213.612 1.00 62.30 264 ALA A CA 1
ATOM 1898 C C . ALA A 1 264 ? 43.032 55.370 215.101 1.00 58.32 264 ALA A C 1
ATOM 1899 O O . ALA A 1 264 ? 41.897 55.501 215.575 1.00 53.82 264 ALA A O 1
ATOM 1901 N N . LEU A 1 265 ? 44.090 55.063 215.856 1.00 56.25 265 LEU A N 1
ATOM 1902 C CA . LEU A 1 265 ? 43.955 54.925 217.302 1.00 57.29 265 LEU A CA 1
ATOM 1903 C C . LEU A 1 265 ? 43.458 56.221 217.929 1.00 55.83 265 LEU A C 1
ATOM 1904 O O . LEU A 1 265 ? 42.566 56.209 218.786 1.00 54.37 265 LEU A O 1
ATOM 1909 N N . ASN A 1 266 ? 44.030 57.355 217.511 1.00 49.50 266 ASN A N 1
ATOM 1910 C CA . ASN A 1 266 ? 43.594 58.645 218.041 1.00 55.79 266 ASN A CA 1
ATOM 1911 C C . ASN A 1 266 ? 42.132 58.904 217.717 1.00 56.70 266 ASN A C 1
ATOM 1912 O O . ASN A 1 266 ? 41.398 59.482 218.528 1.00 50.60 266 ASN A O 1
ATOM 1917 N N . CYS A 1 267 ? 41.696 58.488 216.528 1.00 54.56 267 CYS A N 1
ATOM 1918 C CA . CYS A 1 267 ? 40.305 58.669 216.137 1.00 54.62 267 CYS A CA 1
ATOM 1919 C C . CYS A 1 267 ? 39.379 57.828 217.004 1.00 51.64 267 CYS A C 1
ATOM 1920 O O . CYS A 1 267 ? 38.385 58.333 217.540 1.00 52.70 267 CYS A O 1
ATOM 1923 N N . GLY A 1 268 ? 39.685 56.534 217.147 1.00 46.27 268 GLY A N 1
ATOM 1924 C CA . GLY A 1 268 ? 38.901 55.691 218.032 1.00 53.87 268 GLY A CA 1
ATOM 1925 C C . GLY A 1 268 ? 38.910 56.180 219.465 1.00 50.98 268 GLY A C 1
ATOM 1926 O O . GLY A 1 268 ? 37.918 56.030 220.183 1.00 51.40 268 GLY A O 1
ATOM 1927 N N . SER A 1 269 ? 40.021 56.779 219.895 1.00 48.99 269 SER A N 1
ATOM 1928 C CA . SER A 1 269 ? 40.088 57.355 221.233 1.00 48.69 269 SER A CA 1
ATOM 1929 C C . SER A 1 269 ? 39.020 58.425 221.420 1.00 49.26 269 SER A C 1
ATOM 1930 O O . SER A 1 269 ? 38.319 58.450 222.439 1.00 42.85 269 SER A O 1
ATOM 1933 N N . GLU A 1 270 ? 38.883 59.323 220.439 1.00 49.07 270 GLU A N 1
ATOM 1934 C CA . GLU A 1 270 ? 37.840 60.338 220.517 1.00 53.45 270 GLU A CA 1
ATOM 1935 C C . GLU A 1 270 ? 36.455 59.715 220.409 1.00 52.36 270 GLU A C 1
ATOM 1936 O O . GLU A 1 270 ? 35.512 60.195 221.049 1.00 49.90 270 GLU A O 1
ATOM 1942 N N . MET A 1 271 ? 36.315 58.652 219.610 1.00 42.93 271 MET A N 1
ATOM 1943 C CA . MET A 1 271 ? 35.074 57.884 219.609 1.00 48.77 271 MET A CA 1
ATOM 1944 C C . MET A 1 271 ? 34.770 57.344 221.002 1.00 48.69 271 MET A C 1
ATOM 1945 O O . MET A 1 271 ? 33.641 57.456 221.492 1.00 48.22 271 MET A O 1
ATOM 1950 N N . VAL A 1 272 ? 35.775 56.756 221.659 1.00 47.74 272 VAL A N 1
ATOM 1951 C CA . VAL A 1 272 ? 35.580 56.223 223.006 1.00 48.49 272 VAL A CA 1
ATOM 1952 C C . VAL A 1 272 ? 35.248 57.345 223.981 1.00 45.55 272 VAL A C 1
ATOM 1953 O O . VAL A 1 272 ? 34.370 57.198 224.841 1.00 48.25 272 VAL A O 1
ATOM 1957 N N . LEU A 1 273 ? 35.946 58.479 223.864 1.00 46.13 273 LEU A N 1
ATOM 1958 C CA . LEU A 1 273 ? 35.639 59.640 224.695 1.00 49.53 273 LEU A CA 1
ATOM 1959 C C . LEU A 1 273 ? 34.175 60.037 224.562 1.00 51.53 273 LEU A C 1
ATOM 1960 O O . LEU A 1 273 ? 33.492 60.298 225.560 1.00 51.50 273 LEU A O 1
ATOM 1965 N N . ASN A 1 274 ? 33.678 60.087 223.323 1.00 47.39 274 ASN A N 1
ATOM 1966 C CA . ASN A 1 274 ? 32.290 60.468 223.091 1.00 47.51 274 ASN A CA 1
ATOM 1967 C C . ASN A 1 274 ? 31.333 59.466 223.722 1.00 48.70 274 ASN A C 1
ATOM 1968 O O . ASN A 1 274 ? 30.310 59.853 224.301 1.00 49.79 274 ASN A O 1
ATOM 1973 N N . ALA A 1 275 ? 31.652 58.172 223.635 1.00 42.43 275 ALA A N 1
ATOM 1974 C CA . ALA A 1 275 ? 30.821 57.168 224.291 1.00 50.11 275 ALA A CA 1
ATOM 1975 C C . ALA A 1 275 ? 30.879 57.307 225.810 1.00 54.88 275 ALA A C 1
ATOM 1976 O O . ALA A 1 275 ? 29.847 57.227 226.487 1.00 44.22 275 ALA A O 1
ATOM 1978 N N . LEU A 1 276 ? 32.076 57.542 226.360 1.00 46.10 276 LEU A N 1
ATOM 1979 C CA . LEU A 1 276 ? 32.255 57.592 227.808 1.00 49.93 276 LEU A CA 1
ATOM 1980 C C . LEU A 1 276 ? 31.485 58.733 228.459 1.00 57.07 276 LEU A C 1
ATOM 1981 O O . LEU A 1 276 ? 31.274 58.709 229.677 1.00 51.42 276 LEU A O 1
ATOM 1986 N N . GLU A 1 277 ? 31.065 59.734 227.684 1.00 53.84 277 GLU A N 1
ATOM 1987 C CA . GLU A 1 277 ? 30.321 60.847 228.254 1.00 52.32 277 GLU A CA 1
ATOM 1988 C C . GLU A 1 277 ? 28.924 60.449 228.716 1.00 50.52 277 GLU A C 1
ATOM 1989 O O . GLU A 1 277 ? 28.283 61.227 229.432 1.00 48.48 277 GLU A O 1
ATOM 1995 N N . HIS A 1 278 ? 28.453 59.256 228.352 1.00 52.10 278 HIS A N 1
ATOM 1996 C CA . HIS A 1 278 ? 27.144 58.764 228.761 1.00 51.88 278 HIS A CA 1
ATOM 1997 C C . HIS A 1 278 ? 27.180 57.929 230.033 1.00 48.70 278 HIS A C 1
ATOM 1998 O O . HIS A 1 278 ? 26.118 57.664 230.607 1.00 50.75 278 HIS A O 1
ATOM 2005 N N . ALA A 1 279 ? 28.370 57.522 230.487 1.00 50.40 279 ALA A N 1
ATOM 2006 C CA . ALA A 1 279 ? 28.480 56.488 231.515 1.00 51.42 279 ALA A CA 1
ATOM 2007 C C . ALA A 1 279 ? 27.871 56.925 232.842 1.00 50.41 279 ALA A C 1
ATOM 2008 O O . ALA A 1 279 ? 27.224 56.122 233.527 1.00 48.90 279 ALA A O 1
ATOM 2010 N N . GLU A 1 280 ? 28.080 58.182 233.237 1.00 46.50 280 GLU A N 1
ATOM 2011 C CA . GLU A 1 280 ? 27.561 58.627 234.525 1.00 51.33 280 GLU A CA 1
ATOM 2012 C C . GLU A 1 280 ? 26.039 58.651 234.529 1.00 54.31 280 GLU A C 1
ATOM 2013 O O . GLU A 1 280 ? 25.409 58.255 235.517 1.00 45.51 280 GLU A O 1
ATOM 2019 N N . GLU A 1 281 ? 25.428 59.115 233.436 1.00 55.21 281 GLU A N 1
ATOM 2020 C CA . GLU A 1 281 ? 23.975 59.086 233.346 1.00 52.18 281 GLU A CA 1
ATOM 2021 C C . GLU A 1 281 ? 23.444 57.663 233.315 1.00 51.78 281 GLU A C 1
ATOM 2022 O O . GLU A 1 281 ? 22.307 57.425 233.738 1.00 50.34 281 GLU A O 1
ATOM 2028 N N . CYS A 1 282 ? 24.249 56.715 232.837 1.00 51.91 282 CYS A N 1
ATOM 2029 C CA . CYS A 1 282 ? 23.864 55.313 232.916 1.00 46.63 282 CYS A CA 1
ATOM 2030 C C . CYS A 1 282 ? 23.810 54.840 234.366 1.00 49.57 282 CYS A C 1
ATOM 2031 O O . CYS A 1 282 ? 22.871 54.140 234.760 1.00 43.89 282 CYS A O 1
ATOM 2034 N N . LEU A 1 283 ? 24.798 55.221 235.182 1.00 46.25 283 LEU A N 1
ATOM 2035 C CA . LEU A 1 283 ? 24.735 54.881 236.601 1.00 44.53 283 LEU A CA 1
ATOM 2036 C C . LEU A 1 283 ? 23.530 55.541 237.260 1.00 49.00 283 LEU A C 1
ATOM 2037 O O . LEU A 1 283 ? 22.882 54.943 238.128 1.00 56.18 283 LEU A O 1
ATOM 2042 N N . PHE A 1 284 ? 23.190 56.759 236.828 1.00 51.88 284 PHE A N 1
ATOM 2043 C CA . PHE A 1 284 ? 21.998 57.434 237.335 1.00 47.64 284 PHE A CA 1
ATOM 2044 C C . PHE A 1 284 ? 20.740 56.627 237.042 1.00 49.65 284 PHE A C 1
ATOM 2045 O O . PHE A 1 284 ? 19.851 56.511 237.895 1.00 49.97 284 PHE A O 1
ATOM 2053 N N . TYR A 1 285 ? 20.650 56.064 235.835 1.00 47.81 285 TYR A N 1
ATOM 2054 C CA . TYR A 1 285 ? 19.458 55.322 235.436 1.00 48.29 285 TYR A CA 1
ATOM 2055 C C . TYR A 1 285 ? 19.324 54.024 236.226 1.00 50.80 285 TYR A C 1
ATOM 2056 O O . TYR A 1 285 ? 18.236 53.690 236.709 1.00 44.77 285 TYR A O 1
ATOM 2065 N N . LEU A 1 286 ? 20.423 53.272 236.361 1.00 54.08 286 LEU A N 1
ATOM 2066 C CA . LEU A 1 286 ? 20.369 52.004 237.082 1.00 49.50 286 LEU A CA 1
ATOM 2067 C C . LEU A 1 286 ? 19.995 52.207 238.542 1.00 49.49 286 LEU A C 1
ATOM 2068 O O . LEU A 1 286 ? 19.378 51.328 239.153 1.00 54.13 286 LEU A O 1
ATOM 2073 N N . ALA A 1 287 ? 20.348 53.360 239.113 1.00 52.75 287 ALA A N 1
ATOM 2074 C CA . ALA A 1 287 ? 19.948 53.666 240.481 1.00 48.31 287 ALA A CA 1
ATOM 2075 C C . ALA A 1 287 ? 18.438 53.798 240.622 1.00 48.88 287 ALA A C 1
ATOM 2076 O O . ALA A 1 287 ? 17.917 53.673 241.736 1.00 54.47 287 ALA A O 1
ATOM 2078 N N . GLY A 1 288 ? 17.723 54.041 239.523 1.00 51.41 288 GLY A N 1
ATOM 2079 C CA . GLY A 1 288 ? 16.282 54.178 239.563 1.00 52.88 288 GLY A CA 1
ATOM 2080 C C . GLY A 1 288 ? 15.492 52.899 239.416 1.00 56.84 288 GLY A C 1
ATOM 2081 O O . GLY A 1 288 ? 14.265 52.923 239.556 1.00 56.65 288 GLY A O 1
ATOM 2082 N N . LEU A 1 289 ? 16.156 51.779 239.136 1.00 53.16 289 LEU A N 1
ATOM 2083 C CA . LEU A 1 289 ? 15.466 50.507 238.974 1.00 51.34 289 LEU A CA 1
ATOM 2084 C C . LEU A 1 289 ? 15.187 49.876 240.333 1.00 58.65 289 LEU A C 1
ATOM 2085 O O . LEU A 1 289 ? 16.031 49.904 241.235 1.00 54.50 289 LEU A O 1
ATOM 2090 N N . ARG A 1 290 ? 13.991 49.302 240.477 1.00 62.33 290 ARG A N 1
ATOM 2091 C CA . ARG A 1 290 ? 13.498 48.846 241.770 1.00 61.38 290 ARG A CA 1
ATOM 2092 C C . ARG A 1 290 ? 13.246 47.345 241.847 1.00 70.14 290 ARG A C 1
ATOM 2093 O O . ARG A 1 290 ? 12.884 46.853 242.922 1.00 74.92 290 ARG A O 1
ATOM 2101 N N . GLU A 1 291 ? 13.423 46.605 240.754 1.00 65.07 291 GLU A N 1
ATOM 2102 C CA . GLU A 1 291 ? 13.213 45.164 240.737 1.00 54.26 291 GLU A CA 1
ATOM 2103 C C . GLU A 1 291 ? 14.480 44.475 240.251 1.00 64.95 291 GLU A C 1
ATOM 2104 O O . GLU A 1 291 ? 15.121 44.934 239.300 1.00 62.78 291 GLU A O 1
ATOM 2110 N N . GLN A 1 292 ? 14.823 43.358 240.900 1.00 66.92 292 GLN A N 1
ATOM 2111 C CA . GLN A 1 292 ? 16.146 42.765 240.719 1.00 61.65 292 GLN A CA 1
ATOM 2112 C C . GLN A 1 292 ? 16.346 42.227 239.306 1.00 57.19 292 GLN A C 1
ATOM 2113 O O . GLN A 1 292 ? 17.406 42.442 238.704 1.00 56.85 292 GLN A O 1
ATOM 2119 N N . SER A 1 293 ? 15.352 41.521 238.758 1.00 57.57 293 SER A N 1
ATOM 2120 C CA . SER A 1 293 ? 15.511 40.980 237.411 1.00 53.37 293 SER A CA 1
ATOM 2121 C C . SER A 1 293 ? 15.560 42.090 236.369 1.00 57.94 293 SER A C 1
ATOM 2122 O O . SER A 1 293 ? 16.211 41.932 235.329 1.00 56.69 293 SER A O 1
ATOM 2125 N N . VAL A 1 294 ? 14.883 43.211 236.628 1.00 55.17 294 VAL A N 1
ATOM 2126 C CA . VAL A 1 294 ? 14.989 44.366 235.742 1.00 59.11 294 VAL A CA 1
ATOM 2127 C C . VAL A 1 294 ? 16.368 45.002 235.870 1.00 53.00 294 VAL A C 1
ATOM 2128 O O . VAL A 1 294 ? 16.962 45.439 234.876 1.00 45.39 294 VAL A O 1
ATOM 2132 N N . PHE A 1 295 ? 16.909 45.044 237.090 1.00 46.81 295 PHE A N 1
ATOM 2133 C CA . PHE A 1 295 ? 18.266 45.541 237.286 1.00 49.61 295 PHE A CA 1
ATOM 2134 C C . PHE A 1 295 ? 19.270 44.717 236.490 1.00 56.88 295 PHE A C 1
ATOM 2135 O O . PHE A 1 295 ? 20.115 45.270 235.775 1.00 54.80 295 PHE A O 1
ATOM 2143 N N . ASN A 1 296 ? 19.196 43.385 236.607 1.00 51.71 296 ASN A N 1
ATOM 2144 C CA . ASN A 1 296 ? 20.113 42.522 235.867 1.00 52.75 296 ASN A CA 1
ATOM 2145 C C . ASN A 1 296 ? 19.978 42.740 234.368 1.00 51.76 296 ASN A C 1
ATOM 2146 O O . ASN A 1 296 ? 20.982 42.818 233.650 1.00 50.72 296 ASN A O 1
ATOM 2151 N N . PHE A 1 297 ? 18.739 42.843 233.883 1.00 51.31 297 PHE A N 1
ATOM 2152 C CA . PHE A 1 297 ? 18.497 42.988 232.452 1.00 54.81 297 PHE A CA 1
ATOM 2153 C C . PHE A 1 297 ? 19.126 44.267 231.903 1.00 55.18 297 PHE A C 1
ATOM 2154 O O . PHE A 1 297 ? 19.614 44.279 230.767 1.00 50.81 297 PHE A O 1
ATOM 2162 N N . CYS A 1 298 ? 19.150 45.340 232.696 1.00 54.17 298 CYS A N 1
ATOM 2163 C CA . CYS A 1 298 ? 19.745 46.596 232.251 1.00 52.31 298 CYS A CA 1
ATOM 2164 C C . CYS A 1 298 ? 21.229 46.698 232.574 1.00 49.92 298 CYS A C 1
ATOM 2165 O O . CYS A 1 298 ? 21.983 47.302 231.803 1.00 53.18 298 CYS A O 1
ATOM 2168 N N . ALA A 1 299 ? 21.668 46.111 233.690 1.00 56.38 299 ALA A N 1
ATOM 2169 C CA . ALA A 1 299 ? 23.044 46.281 234.143 1.00 46.23 299 ALA A CA 1
ATOM 2170 C C . ALA A 1 299 ? 24.027 45.440 233.337 1.00 52.58 299 ALA A C 1
ATOM 2171 O O . ALA A 1 299 ? 25.158 45.878 233.090 1.00 50.58 299 ALA A O 1
ATOM 2173 N N . ILE A 1 300 ? 23.626 44.229 232.930 1.00 44.31 300 ILE A N 1
ATOM 2174 C CA . ILE A 1 300 ? 24.545 43.353 232.197 1.00 47.75 300 ILE A CA 1
ATOM 2175 C C . ILE A 1 300 ? 25.067 44.006 230.925 1.00 50.06 300 ILE A C 1
ATOM 2176 O O . ILE A 1 300 ? 26.297 44.071 230.749 1.00 51.15 300 ILE A O 1
ATOM 2181 N N . PRO A 1 301 ? 24.229 44.510 230.008 1.00 51.94 301 PRO A N 1
ATOM 2182 C CA . PRO A 1 301 ? 24.784 45.112 228.785 1.00 51.29 301 PRO A CA 1
ATOM 2183 C C . PRO A 1 301 ? 25.632 46.344 229.051 1.00 52.94 301 PRO A C 1
ATOM 2184 O O . PRO A 1 301 ? 26.602 46.585 228.319 1.00 49.99 301 PRO A O 1
ATOM 2188 N N . GLN A 1 302 ? 25.301 47.128 230.082 1.00 44.63 302 GLN A N 1
ATOM 2189 C CA . GLN A 1 302 ? 26.099 48.307 230.406 1.00 47.92 302 GLN A CA 1
ATOM 2190 C C . GLN A 1 302 ? 27.503 47.914 230.852 1.00 49.34 302 GLN A C 1
ATOM 2191 O O . GLN A 1 302 ? 28.495 48.483 230.381 1.00 47.98 302 GLN A O 1
ATOM 2197 N N . ALA A 1 303 ? 27.607 46.940 231.761 1.00 48.92 303 ALA A N 1
ATOM 2198 C CA . ALA A 1 303 ? 28.922 46.490 232.208 1.00 46.21 303 ALA A CA 1
ATOM 2199 C C . ALA A 1 303 ? 29.717 45.885 231.058 1.00 51.41 303 ALA A C 1
ATOM 2200 O O . ALA A 1 303 ? 30.937 46.073 230.971 1.00 51.28 303 ALA A O 1
ATOM 2202 N N . MET A 1 304 ? 29.043 45.162 230.161 1.00 44.99 304 MET A N 1
ATOM 2203 C CA . MET A 1 304 ? 29.727 44.615 228.994 1.00 47.58 304 MET A CA 1
ATOM 2204 C C . MET A 1 304 ? 30.178 45.716 228.044 1.00 49.92 304 MET A C 1
ATOM 2205 O O . MET A 1 304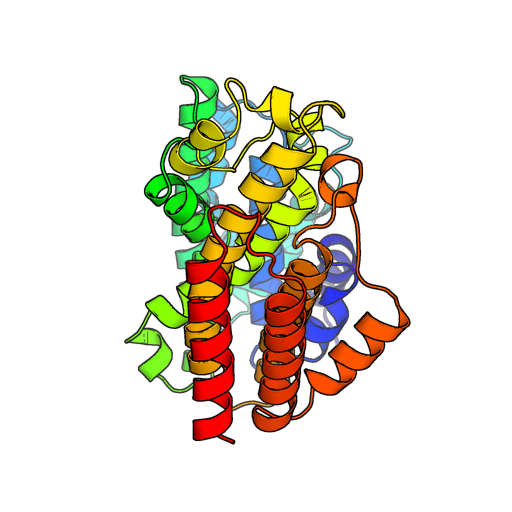 ? 31.234 45.595 227.411 1.00 51.91 304 MET A O 1
ATOM 2210 N N . ALA A 1 305 ? 29.404 46.799 227.941 1.00 53.11 305 ALA A N 1
ATOM 2211 C CA . ALA A 1 305 ? 29.772 47.892 227.048 1.00 46.24 305 ALA A CA 1
ATOM 2212 C C . ALA A 1 305 ? 31.044 48.588 227.519 1.00 48.47 305 ALA A C 1
ATOM 2213 O O . ALA A 1 305 ? 31.948 48.852 226.716 1.00 46.48 305 ALA A O 1
ATOM 2215 N N . ILE A 1 306 ? 31.136 48.900 228.818 1.00 37.40 306 ILE A N 1
ATOM 2216 C CA . ILE A 1 306 ? 32.324 49.602 229.303 1.00 48.05 306 ILE A CA 1
ATOM 2217 C C . ILE A 1 306 ? 33.554 48.706 229.218 1.00 46.49 306 ILE A C 1
ATOM 2218 O O . ILE A 1 306 ? 34.662 49.187 228.948 1.00 44.04 306 ILE A O 1
ATOM 2223 N N . ALA A 1 307 ? 33.383 47.400 229.423 1.00 43.60 307 ALA A N 1
ATOM 2224 C CA . ALA A 1 307 ? 34.491 46.469 229.237 1.00 49.27 307 ALA A CA 1
ATOM 2225 C C . ALA A 1 307 ? 34.927 46.427 227.778 1.00 48.29 307 ALA A C 1
ATOM 2226 O O . ALA A 1 307 ? 36.127 46.467 227.473 1.00 50.84 307 ALA A O 1
ATOM 2228 N N . THR A 1 308 ? 33.961 46.345 226.858 1.00 45.45 308 THR A N 1
ATOM 2229 C CA . THR A 1 308 ? 34.281 46.359 225.432 1.00 51.01 308 THR A CA 1
ATOM 2230 C C . THR A 1 308 ? 34.965 47.663 225.038 1.00 51.67 308 THR A C 1
ATOM 2231 O O . THR A 1 308 ? 35.904 47.663 224.232 1.00 47.14 308 THR A O 1
ATOM 2235 N N . LEU A 1 309 ? 34.510 48.787 225.605 1.00 45.46 309 LEU A N 1
ATOM 2236 C CA . LEU A 1 309 ? 35.149 50.070 225.330 1.00 50.54 309 LEU A CA 1
ATOM 2237 C C . LEU A 1 309 ? 36.602 50.070 225.791 1.00 55.60 309 LEU A C 1
ATOM 2238 O O . LEU A 1 309 ? 37.487 50.565 225.082 1.00 49.77 309 LEU A O 1
ATOM 2243 N N . GLU A 1 310 ? 36.865 49.521 226.981 1.00 51.75 310 GLU A N 1
ATOM 2244 C CA . GLU A 1 310 ? 38.233 49.460 227.488 1.00 51.30 310 GLU A CA 1
ATOM 2245 C C . GLU A 1 310 ? 39.104 48.561 226.622 1.00 52.45 310 GLU A C 1
ATOM 2246 O O . GLU A 1 310 ? 40.286 48.853 226.404 1.00 51.78 310 GLU A O 1
ATOM 2252 N N . LEU A 1 311 ? 38.543 47.457 226.128 1.00 53.40 311 LEU A N 1
ATOM 2253 C CA . LEU A 1 311 ? 39.304 46.586 225.244 1.00 54.32 311 LEU A CA 1
ATOM 2254 C C . LEU A 1 311 ? 39.623 47.274 223.922 1.00 54.38 311 LEU A C 1
ATOM 2255 O O . LEU A 1 311 ? 40.676 47.015 223.331 1.00 59.65 311 LEU A O 1
ATOM 2260 N N . CYS A 1 312 ? 38.745 48.167 223.457 1.00 54.04 312 CYS A N 1
ATOM 2261 C CA . CYS A 1 312 ? 38.963 48.822 222.171 1.00 52.25 312 CYS A CA 1
ATOM 2262 C C . CYS A 1 312 ? 39.864 50.046 222.288 1.00 48.91 312 CYS A C 1
ATOM 2263 O O . CYS A 1 312 ? 40.517 50.420 221.307 1.00 51.58 312 CYS A O 1
ATOM 2266 N N . PHE A 1 313 ? 39.908 50.679 223.463 1.00 47.88 313 PHE A N 1
ATOM 2267 C CA . PHE A 1 313 ? 40.690 51.898 223.648 1.00 52.45 313 PHE A CA 1
ATOM 2268 C C . PHE A 1 313 ? 42.166 51.642 223.366 1.00 53.19 313 PHE A C 1
ATOM 2269 O O . PHE A 1 313 ? 42.787 50.778 223.992 1.00 55.03 313 PHE A O 1
ATOM 2277 N N . ARG A 1 314 ? 42.717 52.387 222.404 1.00 54.34 314 ARG A N 1
ATOM 2278 C CA . ARG A 1 314 ? 44.116 52.281 221.984 1.00 60.82 314 ARG A CA 1
ATOM 2279 C C . ARG A 1 314 ? 44.472 50.892 221.457 1.00 53.34 314 ARG A C 1
ATOM 2280 O O . ARG A 1 314 ? 45.653 50.539 221.381 1.00 58.55 314 ARG A O 1
ATOM 2288 N N . ASN A 1 315 ? 43.474 50.092 221.082 1.00 47.43 315 ASN A N 1
ATOM 2289 C CA . ASN A 1 315 ? 43.717 48.754 220.561 1.00 50.37 315 ASN A CA 1
ATOM 2290 C C . ASN A 1 315 ? 43.684 48.794 219.043 1.00 56.22 315 ASN A C 1
ATOM 2291 O O . ASN A 1 315 ? 42.630 49.099 218.465 1.00 59.28 315 ASN A O 1
ATOM 2296 N N . PRO A 1 316 ? 44.797 48.515 218.359 1.00 61.19 316 PRO A N 1
ATOM 2297 C CA . PRO A 1 316 ? 44.790 48.549 216.891 1.00 58.84 316 PRO A CA 1
ATOM 2298 C C . PRO A 1 316 ? 44.103 47.360 216.242 1.00 62.82 316 PRO A C 1
ATOM 2299 O O . PRO A 1 316 ? 43.806 47.427 215.041 1.00 66.77 316 PRO A O 1
ATOM 2303 N N . ASP A 1 317 ? 43.843 46.280 216.983 1.00 53.79 317 ASP A N 1
ATOM 2304 C CA . ASP A 1 317 ? 43.136 45.146 216.397 1.00 59.69 317 ASP A CA 1
ATOM 2305 C C . ASP A 1 317 ? 41.712 45.519 216.014 1.00 60.57 317 ASP A C 1
ATOM 2306 O O . ASP A 1 317 ? 41.121 44.889 215.130 1.00 59.73 317 ASP A O 1
ATOM 2311 N N . MET A 1 318 ? 41.150 46.538 216.671 1.00 61.48 318 MET A N 1
ATOM 2312 C CA . MET A 1 318 ? 39.781 46.968 216.401 1.00 58.65 318 MET A CA 1
ATOM 2313 C C . MET A 1 318 ? 39.570 47.338 214.938 1.00 60.31 318 MET A C 1
ATOM 2314 O O . MET A 1 318 ? 38.476 47.140 214.398 1.00 57.76 318 MET A O 1
ATOM 2319 N N . PHE A 1 319 ? 40.600 47.867 214.278 1.00 59.21 319 PHE A N 1
ATOM 2320 C CA . PHE A 1 319 ? 40.501 48.254 212.879 1.00 63.23 319 PHE A CA 1
ATOM 2321 C C . PHE A 1 319 ? 40.773 47.105 211.916 1.00 69.34 319 PHE A C 1
ATOM 2322 O O . PHE A 1 319 ? 40.587 47.276 210.706 1.00 66.69 319 PHE A O 1
ATOM 2330 N N . ASP A 1 320 ? 41.202 45.947 212.416 1.00 67.20 320 ASP A N 1
ATOM 2331 C CA . ASP A 1 320 ? 41.511 44.802 211.569 1.00 71.44 320 ASP A CA 1
ATOM 2332 C C . ASP A 1 320 ? 40.478 43.691 211.638 1.00 65.22 320 ASP A C 1
ATOM 2333 O O . ASP A 1 320 ? 40.278 42.993 210.643 1.00 67.71 320 ASP A O 1
ATOM 2338 N N . ARG A 1 321 ? 39.821 43.510 212.779 1.00 67.79 321 ARG A N 1
ATOM 2339 C CA . ARG A 1 321 ? 38.884 42.414 212.970 1.00 67.51 321 ARG A CA 1
ATOM 2340 C C . ARG A 1 321 ? 37.876 42.821 214.034 1.00 67.34 321 ARG A C 1
ATOM 2341 O O . ARG A 1 321 ? 37.897 43.945 214.542 1.00 66.70 321 ARG A O 1
ATOM 2349 N N . ASN A 1 322 ? 36.995 41.890 214.380 1.00 68.95 322 ASN A N 1
ATOM 2350 C CA . ASN A 1 322 ? 36.041 42.094 215.462 1.00 71.67 322 ASN A CA 1
ATOM 2351 C C . ASN A 1 322 ? 36.640 41.508 216.736 1.00 67.69 322 ASN A C 1
ATOM 2352 O O . ASN A 1 322 ? 36.856 40.295 216.825 1.00 76.11 322 ASN A O 1
ATOM 2357 N N . ILE A 1 323 ? 36.922 42.365 217.715 1.00 64.01 323 ILE A N 1
ATOM 2358 C CA . ILE A 1 323 ? 37.545 41.941 218.963 1.00 61.24 323 ILE A CA 1
ATOM 2359 C C . ILE A 1 323 ? 36.471 41.811 220.030 1.00 63.68 323 ILE A C 1
ATOM 2360 O O . ILE A 1 323 ? 35.482 42.549 220.047 1.00 61.62 323 ILE A O 1
ATOM 2365 N N . LYS A 1 324 ? 36.661 40.839 220.911 1.00 64.82 324 LYS A N 1
ATOM 2366 C CA . LYS A 1 324 ? 35.666 40.599 221.976 1.00 68.87 324 LYS A CA 1
ATOM 2367 C C . LYS A 1 324 ? 36.402 40.397 223.292 1.00 62.14 324 LYS A C 1
ATOM 2368 O O . LYS A 1 324 ? 37.581 40.026 223.266 1.00 62.90 324 LYS A O 1
ATOM 2374 N N . ILE A 1 325 ? 35.708 40.636 224.395 1.00 65.97 325 ILE A N 1
ATOM 2375 C CA . ILE A 1 325 ? 36.315 40.431 225.700 1.00 62.18 325 ILE A CA 1
ATOM 2376 C C . ILE A 1 325 ? 36.419 38.936 225.975 1.00 64.13 325 ILE A C 1
ATOM 2377 O O . ILE A 1 325 ? 35.634 38.125 225.459 1.00 63.91 325 ILE A O 1
ATOM 2382 N N . THR A 1 326 ? 37.409 38.564 226.785 1.00 62.68 326 THR A N 1
ATOM 2383 C CA . THR A 1 326 ? 37.697 37.161 227.042 1.00 61.94 326 THR A CA 1
ATOM 2384 C C . THR A 1 326 ? 36.547 36.503 227.801 1.00 63.11 326 THR A C 1
ATOM 2385 O O . THR A 1 326 ? 35.714 37.166 228.426 1.00 63.37 326 THR A O 1
ATOM 2389 N N . LYS A 1 327 ? 36.518 35.171 227.745 1.00 59.19 327 LYS A N 1
ATOM 2390 C CA . LYS A 1 327 ? 35.397 34.440 228.330 1.00 62.39 327 LYS A CA 1
ATOM 2391 C C . LYS A 1 327 ? 35.453 34.475 229.852 1.00 64.11 327 LYS A C 1
ATOM 2392 O O . LYS A 1 327 ? 34.413 34.553 230.516 1.00 56.48 327 LYS A O 1
ATOM 2398 N N . GLY A 1 328 ? 36.658 34.425 230.424 1.00 64.64 328 GLY A N 1
ATOM 2399 C CA . GLY A 1 328 ? 36.783 34.582 231.863 1.00 59.34 328 GLY A CA 1
ATOM 2400 C C . GLY A 1 328 ? 36.348 35.957 232.330 1.00 65.25 328 GLY A C 1
ATOM 2401 O O . GLY A 1 328 ? 35.736 36.099 233.391 1.00 69.96 328 GLY A O 1
ATOM 2402 N N . GLU A 1 329 ? 36.652 36.988 231.538 1.00 62.25 329 GLU A N 1
ATOM 2403 C CA . GLU A 1 329 ? 36.221 38.339 231.878 1.00 66.90 329 GLU A CA 1
ATOM 2404 C C . GLU A 1 329 ? 34.708 38.473 231.765 1.00 56.64 329 GLU A C 1
ATOM 2405 O O . GLU A 1 329 ? 34.054 39.018 232.661 1.00 60.50 329 GLU A O 1
ATOM 2411 N N . ALA A 1 330 ? 34.134 37.972 230.669 1.00 55.00 330 ALA A N 1
ATOM 2412 C CA . ALA A 1 330 ? 32.691 38.072 230.474 1.00 54.13 330 ALA A CA 1
ATOM 2413 C C . ALA A 1 330 ? 31.937 37.341 231.573 1.00 56.05 330 ALA A C 1
ATOM 2414 O O . ALA A 1 330 ? 30.860 37.778 231.997 1.00 60.99 330 ALA A O 1
ATOM 2416 N N . CYS A 1 331 ? 32.494 36.230 232.055 1.00 56.74 331 CYS A N 1
ATOM 2417 C CA . CYS A 1 331 ? 31.821 35.451 233.084 1.00 60.19 331 CYS A CA 1
ATOM 2418 C C . CYS A 1 331 ? 31.903 36.145 234.441 1.00 63.30 331 CYS A C 1
ATOM 2419 O O . CYS A 1 331 ? 30.939 36.112 235.215 1.00 60.90 331 CYS A O 1
ATOM 2422 N N . GLN A 1 332 ? 33.038 36.786 234.738 1.00 57.78 332 GLN A N 1
ATOM 2423 C CA . GLN A 1 332 ? 33.128 37.640 235.920 1.00 61.74 332 GLN A CA 1
ATOM 2424 C C . GLN A 1 332 ? 32.118 38.778 235.848 1.00 61.79 332 GLN A C 1
ATOM 2425 O O . GLN A 1 332 ? 31.386 39.038 236.810 1.00 61.53 332 GLN A O 1
ATOM 2431 N N . LEU A 1 333 ? 32.078 39.478 234.710 1.00 62.89 333 LEU A N 1
ATOM 2432 C CA . LEU A 1 333 ? 31.167 40.606 234.536 1.00 56.63 333 LEU A CA 1
ATOM 2433 C C . LEU A 1 333 ? 29.723 40.198 234.782 1.00 56.85 333 LEU A C 1
ATOM 2434 O O . LEU A 1 333 ? 28.948 40.949 235.383 1.00 52.92 333 LEU A O 1
ATOM 2439 N N . MET A 1 334 ? 29.343 39.008 234.319 1.00 53.32 334 MET A N 1
ATOM 2440 C CA . MET A 1 334 ? 27.969 38.560 234.491 1.00 59.59 334 MET A CA 1
ATOM 2441 C C . MET A 1 334 ? 27.625 38.380 235.963 1.00 60.83 334 MET A C 1
ATOM 2442 O O . MET A 1 334 ? 26.492 38.655 236.372 1.00 60.47 334 MET A O 1
ATOM 2447 N N . MET A 1 335 ? 28.592 37.945 236.774 1.00 59.32 335 MET A N 1
ATOM 2448 C CA . MET A 1 335 ? 28.373 37.871 238.215 1.00 64.98 335 MET A CA 1
ATOM 2449 C C . MET A 1 335 ? 28.305 39.261 238.836 1.00 65.48 335 MET A C 1
ATOM 2450 O O . MET A 1 335 ? 27.473 39.515 239.716 1.00 55.55 335 MET A O 1
ATOM 2455 N N . GLU A 1 336 ? 29.174 40.173 238.390 1.00 55.12 336 GLU A N 1
ATOM 2456 C CA . GLU A 1 336 ? 29.232 41.520 238.941 1.00 55.73 336 GLU A CA 1
ATOM 2457 C C . GLU A 1 336 ? 28.090 42.418 238.472 1.00 56.94 336 GLU A C 1
ATOM 2458 O O . GLU A 1 336 ? 27.899 43.495 239.049 1.00 51.31 336 GLU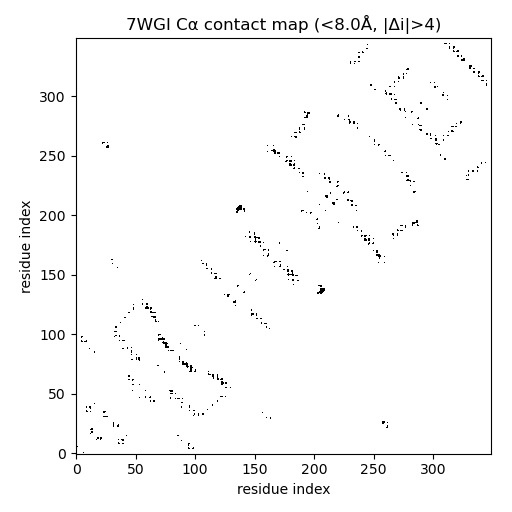 A O 1
ATOM 2464 N N . SER A 1 337 ? 27.326 42.012 237.455 1.00 54.25 337 SER A N 1
ATOM 2465 C CA . SER A 1 337 ? 26.201 42.797 236.958 1.00 53.13 337 SER A CA 1
ATOM 2466 C C . SER A 1 337 ? 24.855 42.221 237.372 1.00 53.20 337 SER A C 1
ATOM 2467 O O . SER A 1 337 ? 23.815 42.707 236.913 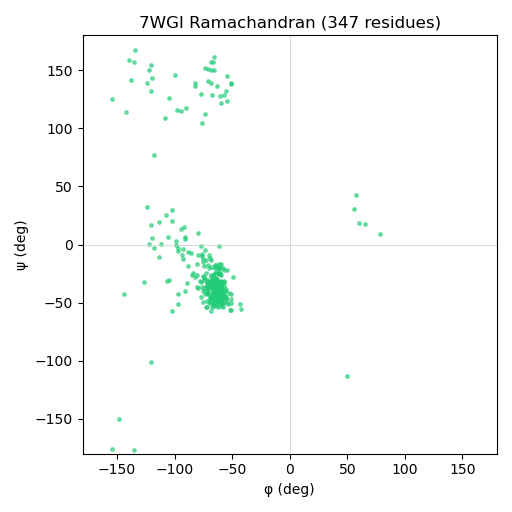1.00 54.51 337 SER A O 1
ATOM 2470 N N . THR A 1 338 ? 24.849 41.190 238.212 1.00 55.94 338 THR A N 1
ATOM 2471 C CA . THR A 1 338 ? 23.622 40.540 238.653 1.00 53.77 338 THR A CA 1
ATOM 2472 C C . THR A 1 338 ? 23.519 40.537 240.173 1.00 56.25 338 THR A C 1
ATOM 2473 O O . THR A 1 338 ? 22.957 39.613 240.765 1.00 57.77 338 THR A O 1
ATOM 2477 N N . GLN A 1 339 ? 24.065 41.572 240.819 1.00 54.68 339 GLN A N 1
ATOM 2478 C CA . GLN A 1 339 ? 24.008 41.685 242.265 1.00 54.55 339 GLN A CA 1
ATOM 2479 C C . GLN A 1 339 ? 23.282 42.981 242.595 1.00 55.81 339 GLN A C 1
ATOM 2480 O O . GLN A 1 339 ? 22.047 43.027 242.530 1.00 58.98 339 GLN A O 1
ATOM 2486 N N . ASN A 1 340 ? 23.989 44.051 242.943 1.00 48.42 340 ASN A N 1
ATOM 2487 C CA . ASN A 1 340 ? 23.337 45.311 243.275 1.00 53.00 340 ASN A CA 1
ATOM 2488 C C . ASN A 1 340 ? 24.064 46.467 242.591 1.00 53.87 340 ASN A C 1
ATOM 2489 O O . ASN A 1 340 ? 25.020 46.271 241.832 1.00 46.81 340 ASN A O 1
ATOM 2494 N N . LEU A 1 341 ? 23.596 47.688 242.868 1.00 53.73 341 LEU A N 1
ATOM 2495 C CA . LEU A 1 341 ? 24.194 48.869 242.252 1.00 50.14 341 LEU A CA 1
ATOM 2496 C C . LEU A 1 341 ? 25.632 49.067 242.715 1.00 46.43 341 LEU A C 1
ATOM 2497 O O . LEU A 1 341 ? 26.494 49.474 241.928 1.00 51.61 341 LEU A O 1
ATOM 2502 N N . HIS A 1 342 ? 25.907 48.788 243.993 1.00 50.37 342 HIS A N 1
ATOM 2503 C CA . HIS A 1 342 ? 27.261 48.936 244.517 1.00 52.94 342 HIS A CA 1
ATOM 2504 C C . HIS A 1 342 ? 28.254 48.093 243.726 1.00 52.00 342 HIS A C 1
ATOM 2505 O O . HIS A 1 342 ? 29.298 48.591 243.289 1.00 53.66 342 HIS A O 1
ATOM 2512 N N . VAL A 1 343 ? 27.941 46.811 243.527 1.00 47.23 343 VAL A N 1
ATOM 2513 C CA . VAL A 1 343 ? 28.862 45.919 242.827 1.00 50.15 343 VAL A CA 1
ATOM 2514 C C . VAL A 1 343 ? 29.055 46.373 241.387 1.00 53.36 343 VAL A C 1
ATOM 2515 O O . VAL A 1 343 ? 30.178 46.362 240.863 1.00 48.25 343 VAL A O 1
ATOM 2519 N N . LEU A 1 344 ? 27.970 46.792 240.726 1.00 49.56 344 LEU A N 1
ATOM 2520 C CA . LEU A 1 344 ? 28.096 47.255 239.349 1.00 49.47 344 LEU A CA 1
ATOM 2521 C C . LEU A 1 344 ? 28.965 48.503 239.259 1.00 50.17 344 LEU A C 1
ATOM 2522 O O . LEU A 1 344 ? 29.795 48.628 238.349 1.00 46.12 344 LEU A O 1
ATOM 2527 N N . CYS A 1 345 ? 28.790 49.439 240.196 1.00 45.19 345 CYS A N 1
ATOM 2528 C CA . CYS A 1 345 ? 29.587 50.661 240.170 1.00 54.16 345 CYS A CA 1
ATOM 2529 C C . CYS A 1 345 ? 31.072 50.378 240.335 1.00 46.87 345 CYS A C 1
ATOM 2530 O O . CYS A 1 345 ? 31.904 51.099 239.774 1.00 53.27 345 CYS A O 1
ATOM 2533 N N . ASP A 1 346 ? 31.424 49.342 241.097 1.00 50.34 346 ASP A N 1
ATOM 2534 C CA . ASP A 1 346 ? 32.831 48.983 241.239 1.00 56.18 346 ASP A CA 1
ATOM 2535 C C . ASP A 1 346 ? 33.398 48.460 239.927 1.00 55.41 346 ASP A C 1
ATOM 2536 O O . ASP A 1 346 ? 34.558 48.731 239.592 1.00 55.76 346 ASP A O 1
ATOM 2541 N N . THR A 1 347 ? 32.592 47.711 239.171 1.00 47.47 347 THR A N 1
ATOM 2542 C CA . THR A 1 347 ? 33.009 47.272 237.844 1.00 46.97 347 THR A CA 1
ATOM 2543 C C . THR A 1 347 ? 33.248 48.467 236.930 1.00 47.51 347 THR A C 1
ATOM 2544 O O . THR A 1 347 ? 34.255 48.528 236.215 1.00 50.16 347 THR A O 1
ATOM 2548 N N . PHE A 1 348 ? 32.325 49.432 236.942 1.00 51.12 348 PHE A N 1
ATOM 2549 C CA . PHE A 1 348 ? 32.504 50.632 236.131 1.00 53.80 348 PHE A CA 1
ATOM 2550 C C . PHE A 1 348 ? 33.753 51.391 236.549 1.00 48.57 348 PHE A C 1
ATOM 2551 O O . PHE A 1 348 ? 34.526 51.847 235.697 1.00 47.97 348 PHE A O 1
ATOM 2559 N N . ARG A 1 349 ? 33.965 51.537 237.860 1.00 50.58 349 ARG A N 1
ATOM 2560 C CA . ARG A 1 349 ? 35.161 52.214 238.350 1.00 51.92 349 ARG A CA 1
ATOM 2561 C C . ARG A 1 349 ? 36.427 51.491 237.904 1.00 55.47 349 ARG A C 1
ATOM 2562 O O . ARG A 1 349 ? 37.434 52.131 237.576 1.00 52.78 349 ARG A O 1
ATOM 2570 N N . ARG A 1 350 ? 36.389 50.157 237.873 1.00 49.49 350 ARG A N 1
ATOM 2571 C CA . ARG A 1 350 ? 37.575 49.385 237.516 1.00 56.03 350 ARG A CA 1
ATOM 2572 C C . ARG A 1 350 ? 37.973 49.619 236.063 1.00 56.67 350 ARG A C 1
ATOM 2573 O O . ARG A 1 350 ? 39.148 49.862 235.761 1.00 56.21 350 ARG A O 1
ATOM 2581 N N . TYR A 1 351 ? 37.005 49.547 235.145 1.00 49.37 351 TYR A N 1
ATOM 2582 C CA . TYR A 1 351 ? 37.316 49.720 233.731 1.00 53.00 351 TYR A CA 1
ATOM 2583 C C . TYR A 1 351 ? 37.582 51.176 233.378 1.00 50.49 351 TYR A C 1
ATOM 2584 O O . TYR A 1 351 ? 38.344 51.453 232.443 1.00 54.04 351 TYR A O 1
ATOM 2593 N N . ALA A 1 352 ? 36.973 52.113 234.107 1.00 42.89 352 ALA A N 1
ATOM 2594 C CA . ALA A 1 352 ? 37.322 53.518 233.928 1.00 49.33 352 ALA A CA 1
ATOM 2595 C C . ALA A 1 352 ? 38.770 53.773 234.328 1.00 53.29 352 ALA A C 1
ATOM 2596 O O . ALA A 1 352 ? 39.463 54.584 233.700 1.00 50.25 352 ALA A O 1
ATOM 2598 N N . ARG A 1 353 ? 39.246 53.083 235.370 1.00 51.32 353 ARG A N 1
ATOM 2599 C CA . ARG A 1 353 ? 40.646 53.207 235.764 1.00 53.24 353 ARG A CA 1
ATOM 2600 C C . ARG A 1 353 ? 41.569 52.549 234.744 1.00 49.83 353 ARG A C 1
ATOM 2601 O O . ARG A 1 353 ? 42.664 53.056 234.475 1.00 50.86 353 ARG A O 1
ATOM 2609 N N . ARG A 1 354 ? 41.145 51.422 234.164 1.00 46.54 354 ARG A N 1
ATOM 2610 C CA . ARG A 1 354 ? 41.951 50.776 233.132 1.00 43.15 354 ARG A CA 1
ATOM 2611 C C . ARG A 1 354 ? 42.102 51.673 231.909 1.00 54.27 354 ARG A C 1
ATOM 2612 O O . ARG A 1 354 ? 43.196 51.782 231.341 1.00 55.95 354 ARG A O 1
ATOM 2620 N N . ILE A 1 355 ? 41.013 52.326 231.488 1.00 53.18 355 ILE A N 1
ATOM 2621 C CA . ILE A 1 355 ? 41.104 53.289 230.392 1.00 53.60 355 ILE A CA 1
ATOM 2622 C C . ILE A 1 355 ? 41.967 54.475 230.801 1.00 52.43 355 ILE A C 1
ATOM 2623 O O . ILE A 1 355 ? 42.789 54.968 230.018 1.00 48.17 355 ILE A O 1
ATOM 2628 N N . HIS A 1 356 ? 41.795 54.945 232.040 1.00 50.88 356 HIS A N 1
ATOM 2629 C CA . HIS A 1 356 ? 42.594 56.052 232.557 1.00 51.85 356 HIS A CA 1
ATOM 2630 C C . HIS A 1 356 ? 44.087 55.757 232.457 1.00 57.56 356 HIS A C 1
ATOM 2631 O O . HIS A 1 356 ? 44.886 56.648 232.145 1.00 52.11 356 HIS A O 1
ATOM 2638 N N . LYS A 1 357 ? 44.481 54.506 232.710 1.00 55.26 357 LYS A N 1
ATOM 2639 C CA . LYS A 1 357 ? 45.899 54.167 232.726 1.00 59.59 357 LYS A CA 1
ATOM 2640 C C . LYS A 1 357 ? 46.449 53.957 231.318 1.00 58.23 357 LYS A C 1
ATOM 2641 O O . LYS A 1 357 ? 47.594 54.332 231.040 1.00 66.03 357 LYS A O 1
ATOM 2647 N N . LYS A 1 358 ? 45.658 53.369 230.414 1.00 57.48 358 LYS A N 1
ATOM 2648 C CA . LYS A 1 358 ? 46.101 53.233 229.028 1.00 60.21 358 LYS A CA 1
ATOM 2649 C C . LYS A 1 358 ? 46.209 54.580 228.325 1.00 54.69 358 LYS A C 1
ATOM 2650 O O . LYS A 1 358 ? 46.891 54.678 227.300 1.00 59.69 358 LYS A O 1
ATOM 2656 N N . ASN A 1 359 ? 45.554 55.612 228.854 1.00 58.04 359 ASN A N 1
ATOM 2657 C CA . ASN A 1 359 ? 45.592 56.938 228.251 1.00 56.85 359 ASN A CA 1
ATOM 2658 C C . ASN A 1 359 ? 47.023 57.466 228.202 1.00 54.36 359 ASN A C 1
ATOM 2659 O O . ASN A 1 359 ? 47.723 57.490 229.218 1.00 60.80 359 ASN A O 1
ATOM 2664 N N . THR A 1 360 ? 47.457 57.892 227.013 1.00 50.50 360 THR A N 1
ATOM 2665 C CA . THR A 1 360 ? 48.829 58.330 226.804 1.00 53.85 360 THR A CA 1
ATOM 2666 C C . THR A 1 360 ? 48.880 59.780 226.337 1.00 52.30 360 THR A C 1
ATOM 2667 O O . THR A 1 360 ? 48.020 60.213 225.564 1.00 57.41 360 THR A O 1
ATOM 2671 N N . PRO A 1 361 ? 49.874 60.552 226.787 1.00 58.03 361 PRO A N 1
ATOM 2672 C CA . PRO A 1 361 ? 49.978 61.954 226.349 1.00 50.39 361 PRO A CA 1
ATOM 2673 C C . PRO A 1 361 ? 50.179 62.125 224.854 1.00 59.02 361 PRO A C 1
ATOM 2674 O O . PRO A 1 361 ? 49.920 63.219 224.336 1.00 53.47 361 PRO A O 1
ATOM 2678 N N . LYS A 1 362 ? 50.641 61.090 224.145 1.00 62.73 362 LYS A N 1
ATOM 2679 C CA . LYS A 1 362 ? 50.773 61.176 222.695 1.00 59.77 362 LYS A CA 1
ATOM 2680 C C . LYS A 1 362 ? 49.429 61.405 222.017 1.00 65.13 362 LYS A C 1
ATOM 2681 O O . LYS A 1 362 ? 49.390 61.886 220.878 1.00 64.58 362 LYS A O 1
ATOM 2687 N N . ASP A 1 363 ? 48.335 61.071 222.698 1.00 63.08 363 ASP A N 1
ATOM 2688 C CA . ASP A 1 363 ? 46.977 61.184 222.177 1.00 53.31 363 ASP A CA 1
ATOM 2689 C C . ASP A 1 363 ? 46.517 62.635 222.222 1.00 50.82 363 ASP A C 1
ATOM 2690 O O . ASP A 1 363 ? 46.624 63.277 223.270 1.00 57.59 363 ASP A O 1
ATOM 2695 N N . PRO A 1 364 ? 45.993 63.180 221.123 1.00 52.28 364 PRO A N 1
ATOM 2696 C CA . PRO A 1 364 ? 45.425 64.536 221.189 1.00 52.05 364 PRO A CA 1
ATOM 2697 C C . PRO A 1 364 ? 44.205 64.637 222.093 1.00 51.01 364 PRO A C 1
ATOM 2698 O O . PRO A 1 364 ? 43.851 65.748 222.507 1.00 56.66 364 PRO A O 1
ATOM 2702 N N . ASN A 1 365 ? 43.562 63.519 222.426 1.00 51.45 365 ASN A N 1
ATOM 2703 C CA . ASN A 1 365 ? 42.449 63.496 223.367 1.00 52.53 365 ASN A CA 1
ATOM 2704 C C . ASN A 1 365 ? 42.887 63.176 224.792 1.00 50.35 365 ASN A C 1
ATOM 2705 O O . ASN A 1 365 ? 42.032 62.892 225.639 1.00 46.93 365 ASN A O 1
ATOM 2710 N N . PHE A 1 366 ? 44.193 63.228 225.069 1.00 51.22 366 PHE A N 1
ATOM 2711 C CA . PHE A 1 366 ? 44.743 62.767 226.343 1.00 51.09 366 PHE A CA 1
ATOM 2712 C C . PHE A 1 366 ? 44.024 63.390 227.536 1.00 46.84 366 PHE A C 1
ATOM 2713 O O . PHE A 1 366 ? 43.498 62.680 228.401 1.00 47.75 366 PHE A O 1
ATOM 2721 N N . LEU A 1 367 ? 43.986 64.723 227.592 1.00 52.20 367 LEU A N 1
ATOM 2722 C CA . LEU A 1 367 ? 43.439 65.404 228.762 1.00 49.39 367 LEU A CA 1
ATOM 2723 C C . LEU A 1 367 ? 41.957 65.097 228.942 1.00 56.73 367 LEU A C 1
ATOM 2724 O O . LEU A 1 367 ? 41.502 64.799 230.053 1.00 55.45 367 LEU A O 1
ATOM 2729 N N . LYS A 1 368 ? 41.188 65.158 227.855 1.00 49.82 368 LYS A N 1
ATOM 2730 C CA . LYS A 1 368 ? 39.749 64.970 227.974 1.00 52.82 368 LYS A CA 1
ATOM 2731 C C . LYS A 1 368 ? 39.381 63.544 228.353 1.00 53.97 368 LYS A C 1
ATOM 2732 O O . LYS A 1 368 ? 38.365 63.331 229.027 1.00 48.61 368 LYS A O 1
ATOM 2738 N N . ILE A 1 369 ? 40.181 62.561 227.935 1.00 49.75 369 ILE A N 1
ATOM 2739 C CA . ILE A 1 369 ? 39.932 61.188 228.357 1.00 47.51 369 ILE A CA 1
ATOM 2740 C C . ILE A 1 369 ? 40.170 61.042 229.855 1.00 47.85 369 ILE A C 1
ATOM 2741 O O . ILE A 1 369 ? 39.385 60.398 230.561 1.00 53.52 369 ILE A O 1
ATOM 2746 N N . SER A 1 370 ? 41.252 61.638 230.365 1.00 46.01 370 SER A N 1
ATOM 2747 C CA . SER A 1 370 ? 41.526 61.565 231.796 1.00 54.01 370 SER A CA 1
ATOM 2748 C C . SER A 1 370 ? 40.432 62.248 232.606 1.00 46.58 370 SER A C 1
ATOM 2749 O O . SER A 1 370 ? 40.060 61.771 233.685 1.00 52.31 370 SER A O 1
ATOM 2752 N N . ILE A 1 371 ? 39.901 63.363 232.101 1.00 50.28 371 ILE A N 1
ATOM 2753 C CA . ILE A 1 371 ? 38.891 64.116 232.839 1.00 46.89 371 ILE A CA 1
ATOM 2754 C C . ILE A 1 371 ? 37.609 63.303 232.985 1.00 47.31 371 ILE A C 1
ATOM 2755 O O . ILE A 1 371 ? 37.038 63.211 234.079 1.00 46.47 371 ILE A O 1
ATOM 2760 N N . VAL A 1 372 ? 37.132 62.706 231.889 1.00 43.87 372 VAL A N 1
ATOM 2761 C CA . VAL A 1 372 ? 35.891 61.941 231.967 1.00 45.36 372 VAL A CA 1
ATOM 2762 C C . VAL A 1 372 ? 36.086 60.694 232.824 1.00 50.80 372 VAL A C 1
ATOM 2763 O O . VAL A 1 372 ? 35.206 60.325 233.611 1.00 48.23 372 VAL A O 1
ATOM 2767 N N . CYS A 1 373 ? 37.247 60.042 232.709 1.00 44.81 373 CYS A N 1
ATOM 2768 C CA . CYS A 1 373 ? 37.538 58.896 233.565 1.00 50.49 373 CYS A CA 1
ATOM 2769 C C . CYS A 1 373 ? 37.546 59.314 235.032 1.00 52.63 373 CYS A C 1
ATOM 27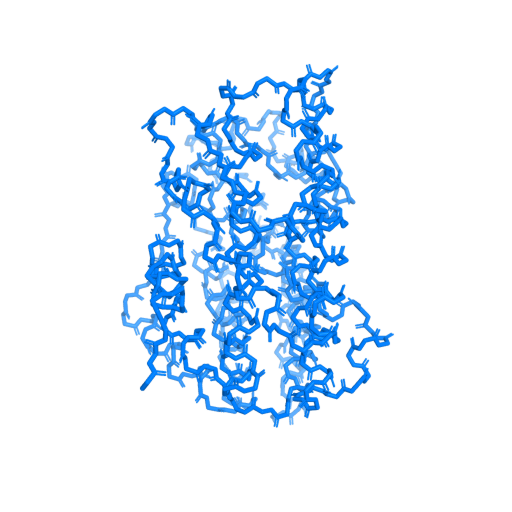70 O O . CYS A 1 373 ? 36.967 58.635 235.885 1.00 47.04 373 CYS A O 1
ATOM 2773 N N . GLY A 1 374 ? 38.175 60.452 235.337 1.00 49.32 374 GLY A N 1
ATOM 2774 C CA . GLY A 1 374 ? 38.182 60.939 236.707 1.00 51.28 374 GLY A CA 1
ATOM 2775 C C . GLY A 1 374 ? 36.793 61.261 237.224 1.00 52.56 374 GLY A C 1
ATOM 2776 O O . GLY A 1 374 ? 36.456 60.938 238.366 1.00 53.98 374 GLY A O 1
ATOM 2777 N N . LYS A 1 375 ? 35.966 61.901 236.391 1.00 48.75 375 LYS A N 1
ATOM 2778 C CA . LYS A 1 375 ? 34.598 62.201 236.800 1.00 54.41 375 LYS A CA 1
ATOM 2779 C C . LYS A 1 375 ? 33.826 60.925 237.110 1.00 52.74 375 LYS A C 1
ATOM 2780 O O . LYS A 1 375 ? 33.065 60.873 238.084 1.00 47.03 375 LYS A O 1
ATOM 2786 N N . ILE A 1 376 ? 34.016 59.880 236.300 1.00 42.08 376 ILE A N 1
ATOM 2787 C CA . ILE A 1 376 ? 33.347 58.610 236.565 1.00 48.12 376 ILE A CA 1
ATOM 2788 C C . ILE A 1 376 ? 33.849 58.010 237.873 1.00 51.43 376 ILE A C 1
ATOM 2789 O O . ILE A 1 376 ? 33.059 57.594 238.730 1.00 48.53 376 ILE A O 1
ATOM 2794 N N . GLU A 1 377 ? 35.173 57.961 238.048 1.00 53.93 377 GLU A N 1
ATOM 2795 C CA . GLU A 1 377 ? 35.744 57.382 239.261 1.00 53.44 377 GLU A CA 1
ATOM 2796 C C . GLU A 1 377 ? 35.332 58.175 240.494 1.00 48.56 377 GLU A C 1
ATOM 2797 O O . GLU A 1 377 ? 34.931 57.599 241.511 1.00 50.59 377 GLU A O 1
ATOM 2803 N N . LYS A 1 378 ? 35.408 59.496 240.407 1.00 48.02 378 LYS A N 1
ATOM 2804 C CA . LYS A 1 378 ? 35.136 60.328 241.606 1.00 54.92 378 LYS A CA 1
ATOM 2805 C C . LYS A 1 378 ? 33.644 60.305 241.930 1.00 53.43 378 LYS A C 1
ATOM 2806 O O . LYS A 1 378 ? 33.302 60.401 243.114 1.00 55.85 378 LYS A O 1
ATOM 2812 N N . PHE A 1 379 ? 32.798 60.166 240.915 1.00 52.20 379 PHE A N 1
ATOM 2813 C CA . PHE A 1 379 ? 31.365 60.061 241.162 1.00 54.77 379 PHE A CA 1
ATOM 2814 C C . PHE A 1 379 ? 31.033 58.763 241.890 1.00 56.50 379 PHE A C 1
ATOM 2815 O O . PHE A 1 379 ? 30.265 58.762 242.860 1.00 52.92 379 PHE A O 1
ATOM 2823 N N . ILE A 1 380 ? 31.621 57.648 241.446 1.00 54.32 380 ILE A N 1
ATOM 2824 C CA . ILE A 1 380 ? 31.405 56.370 242.119 1.00 54.15 380 ILE A CA 1
ATOM 2825 C C . ILE A 1 380 ? 31.945 56.420 243.544 1.00 55.68 380 ILE A C 1
ATOM 2826 O O . ILE A 1 380 ? 31.316 55.911 244.480 1.00 53.87 380 ILE A O 1
ATOM 2831 N N . ASP A 1 381 ? 33.111 57.046 243.734 1.00 53.30 381 ASP A N 1
ATOM 2832 C CA . ASP A 1 381 ? 33.675 57.171 245.075 1.00 59.21 381 ASP A CA 1
ATOM 2833 C C . ASP A 1 381 ? 32.750 57.943 246.006 1.00 61.52 381 ASP A C 1
ATOM 2834 O O . ASP A 1 381 ? 32.723 57.677 247.214 1.00 63.58 381 ASP A O 1
ATOM 2839 N N . THR A 1 382 ? 31.993 58.901 245.467 1.00 58.87 382 THR A N 1
ATOM 2840 C CA . THR A 1 382 ? 31.070 59.677 246.286 1.00 52.00 382 THR A CA 1
ATOM 2841 C C . THR A 1 382 ? 29.853 58.850 246.679 1.00 54.70 382 THR A C 1
ATOM 2842 O O . THR A 1 382 ? 29.420 58.897 247.836 1.00 55.99 382 THR A O 1
ATOM 2846 N N . ILE A 1 383 ? 29.291 58.082 245.741 1.00 52.21 383 ILE A N 1
ATOM 2847 C CA . ILE A 1 383 ? 28.193 57.191 246.103 1.00 55.87 383 ILE A CA 1
ATOM 2848 C C . ILE A 1 383 ? 28.698 56.120 247.055 1.00 60.84 383 ILE A C 1
ATOM 2849 O O . ILE A 1 383 ? 28.137 55.904 248.134 1.00 70.73 383 ILE A O 1
ATOM 2854 N N . PHE A 1 384 ? 29.767 55.434 246.662 1.00 65.12 384 PHE A N 1
ATOM 2855 C CA . PHE A 1 384 ? 30.276 54.289 247.404 1.00 64.13 384 PHE A CA 1
ATOM 2856 C C . PHE A 1 384 ? 31.773 54.481 247.713 1.00 64.53 384 PHE A C 1
ATOM 2857 O O . PHE A 1 384 ? 32.153 54.982 248.762 1.00 71.49 384 PHE A O 1
#

Solvent-accessible surface area: 15520 Å² total; per-residue (Å²): 201,82,66,121,32,30,83,12,0,27,78,8,0,58,105,5,7,150,101,43,3,56,15,0,90,127,7,65,109,53,0,38,43,10,0,0,0,0,50,0,0,13,54,0,0,50,6,0,25,78,0,110,57,8,81,12,178,61,12,26,52,15,0,64,75,0,39,66,30,0,75,83,114,45,34,75,32,103,42,8,72,118,121,32,146,22,35,86,2,0,33,54,1,72,10,0,1,48,4,1,67,110,12,116,92,35,5,68,124,12,0,57,46,0,0,40,76,4,0,40,10,5,0,62,78,19,89,75,50,110,114,112,100,28,48,12,90,51,50,147,74,0,45,101,36,0,51,67,37,10,0,0,27,9,24,0,16,0,45,0,0,26,92,16,130,26,1,63,88,44,7,69,89,122,58,115,11,6,80,3,11,6,11,0,50,44,1,4,59,5,0,42,28,5,68,98,16,46,90,97,120,102,65,12,5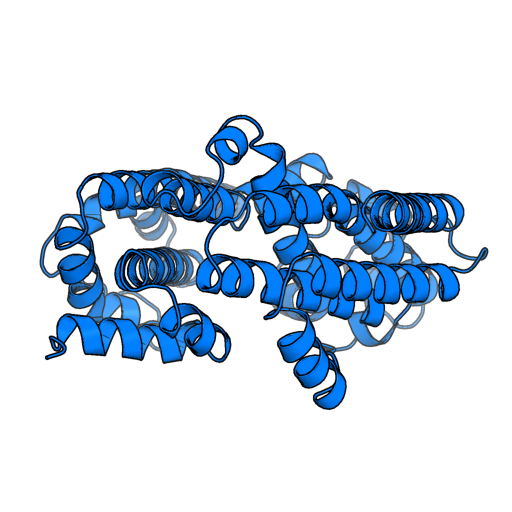,0,79,86,2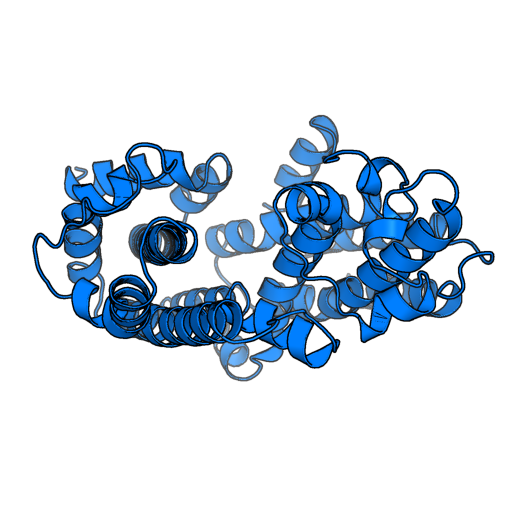,24,56,131,27,14,115,96,20,97,20,0,21,82,107,134,38,39,103,48,0,21,16,0,3,0,19,1,1,14,18,0,2,102,25,0,56,53,0,3,102,5,2,64,9,19,162,38,95,18,0,12,30,5,13,0,11,29,3,0,53,6,0,0,9,0,15,42,2,1,41,25,51,50,2,0,72,136,60,6,130,11,88,136,54,36,24,77,95,1,80,116,35,1,48,94,77,38,79,40,0,0,49,1,0,38,69,0,0,99,89,0,63,164,81,12,42,100,176,4,95,14,55,124,135,0,24,90,16,0,8,117,2,25,126,39,0,76,118,74,83

Foldseek 3Di:
DADVLRVVLLVLLCQPVPPLSVLLCVDDVLCSLLVSLLVLLLVVLCQLLVQPQQDLVGSLVCLQCVLVVLQPAQQADQPGDPPRSSRVCRRVVNSSSVSLVVHDPQSNVLSSVLSNQLSNVSSVLSVCVVVHPSAAADVVSLLVVQCSSFLSSLVSLVSSCVVVVQFAPCCNVPSLLSSLLRLLLVLLCCLLCVQVCVVVVHHRQHCVQLVVQDVDPVVLLDPVSLPSVLLSSQVSLLVSLVSLVSPLVRLVGGRDQSSQLSSLLSSLLSLVSSLCSRSDSCSSVDRDHDDPVVSVVSSVQSRDGSLSSLVSNLVSLVSSLVVQDPVRPCRVSSNVSSVVSNVVSVVVD

Secondary structure (DSSP, 8-state):
---HHHHHHHHHHHHHHGGGHHHHHTS-HHHHHHHHHHHHHHHHHHHHHH-TTS-HHHHHHHHHHHHHHTTSTT-----S-TT-TTHHHHHTTHHHHHHHHHS-HHHHHHHHHHHHHHHHHHHHHHHHHHHS-----SHHHHHHHHIIIIIHHHHHHHHHHHHTT-B-THHHH-HHHHHHHHHHHHHHHHHHTHHHHHTTT---S-HHHHTTT-SSGGGGGSGGGHHHHHHHHHHHHHHHHTTHHHHHHHHTTB-SHHHHHHHHHHHHHHHHHHHHHTT-GGGGTS-----HHHHHHHHHHTSS-HHHHHHHHHHHHHHHHHH--TTSTTHHHHHHHHHHHHHHHHHH-

Nearest PDB structures (foldseek):
  7wgi-assembly1_A  TM=1.003E+00  e=2.973E-48  Aspergillus flavus
  3wej-assembly1_A  TM=9.703E-01  e=3.524E-25  Homo sapiens
  3wek-assembly1_A  TM=9.643E-01  e=4.367E-25  Homo sapiens
  3weh-assembly1_A  TM=9.592E-01  e=6.999E-25  Homo sapiens
  3q30-assembly1_A  TM=9.735E-01  e=2.325E-24  Homo sapiens

Sequence (349 aa):
NETETQKACFKFLDLTSRSFSAVIKELHPELLLPVCVFYLVLRGLDTIEDDTSIPLKTKEPMLREFKDYLEQDGWTFDGNRPEEKDRELLVQFHNVITEFKNMKPAYREIVKDITDKMGNGMADYCRKAEFEDASVKTIEEYDLYCYYVAGLVGEGLTRLFVEAEFGNPALLSRPRLHKSMGLFLQKTNIIRDVREDHDDDRHFWPKEIWSKYVTEFEDLFKPENRETALNCGSEMVLNALEHAEECLFYLAGLREQSVFNFCAIPQAMAIATLELCFRNPDMFDRNIKITKGEACQLMMESTQNLHVLCDTFRRYARRIHKKNTPKDPNFLKISIVCGKIEKFIDTIF

InterPro domains:
  IPR002060 Squalene/phytoene synthase [PF00494] (51-328)
  IPR002060 Squalene/phytoene synthase [SFLDG01018] (38-337)
  IPR006449 Squalene synthase-like [TIGR01559] (41-379)
  IPR008949 Isoprenoid synthase domain superfamily [G3DSA:1.10.600.10] (39-384)
  IPR008949 Isoprenoid synthase domain superfamily [SSF48576] (41-379)
  IPR019845 Squalene/phytoene synthase, conserved site [PS01044] (180-195)
  IPR019845 Squalene/phytoene synthase, conserved site [PS01045] (216-241)
  IPR033904 Trans-isoprenyl diphosphate synthases, head-to-head [cd00683] (42-331)
  IPR044844 Trans-isoprenyl diphosphate synthases, eukaryotic-type [PTHR11626] (9-436)

B-factor: mean 63.55, std 14.62, range [30.0, 132.72]